Protein AF-A0A348V7N7-F1 (afdb_monomer)

Nearest PDB structures (foldseek):
  6fwv-assembly2_B  TM=4.692E-01  e=1.050E-02  Bacillus anthracis
  6xi2-assembly2_D  TM=3.838E-01  e=1.096E+00  Homo sapiens

Structure (mmCIF, N/CA/C/O backbone):
data_AF-A0A348V7N7-F1
#
_entry.id   AF-A0A348V7N7-F1
#
loop_
_atom_site.group_PDB
_atom_site.id
_atom_site.type_symbol
_atom_site.label_atom_id
_atom_site.label_alt_id
_atom_site.label_comp_id
_atom_site.label_asym_id
_atom_site.label_entity_id
_atom_site.label_seq_id
_atom_site.pdbx_PDB_ins_code
_atom_site.Cartn_x
_atom_site.Cartn_y
_atom_site.Cartn_z
_atom_site.occupancy
_atom_site.B_iso_or_equiv
_atom_site.auth_seq_id
_atom_site.auth_comp_id
_atom_site.auth_asym_id
_atom_site.auth_atom_id
_atom_site.pdbx_PDB_model_num
ATOM 1 N N . ARG A 1 1 ? 5.289 -16.853 -9.381 1.00 53.09 1 ARG A N 1
ATOM 2 C CA . ARG A 1 1 ? 6.054 -15.585 -9.489 1.00 53.09 1 ARG A CA 1
ATOM 3 C C . ARG A 1 1 ? 7.304 -15.870 -10.313 1.00 53.09 1 ARG A C 1
ATOM 5 O O . ARG A 1 1 ? 7.896 -16.917 -10.060 1.00 53.09 1 ARG A O 1
ATOM 12 N N . PRO A 1 2 ? 7.674 -15.020 -11.284 1.00 57.41 2 PRO A N 1
ATOM 13 C CA . PRO A 1 2 ? 8.945 -15.155 -11.994 1.00 57.41 2 PRO A CA 1
ATOM 14 C C . PRO A 1 2 ? 10.099 -15.113 -10.984 1.00 57.41 2 PRO A C 1
ATOM 16 O O . PRO A 1 2 ? 10.063 -14.298 -10.059 1.00 57.41 2 PRO A O 1
ATOM 19 N N . ARG A 1 3 ? 11.071 -16.019 -11.118 1.00 77.38 3 ARG A N 1
ATOM 20 C CA . ARG A 1 3 ? 12.257 -16.073 -10.254 1.00 77.38 3 ARG A CA 1
ATOM 21 C C . ARG A 1 3 ? 13.340 -15.200 -10.880 1.00 77.38 3 ARG A C 1
ATOM 23 O O . ARG A 1 3 ? 14.061 -15.659 -11.756 1.00 77.38 3 ARG A O 1
ATOM 30 N N . TRP A 1 4 ? 13.396 -13.938 -10.475 1.00 84.19 4 TRP A N 1
ATOM 31 C CA . TRP A 1 4 ? 14.517 -13.064 -10.808 1.00 84.19 4 TRP A CA 1
ATOM 32 C C . TRP A 1 4 ? 15.660 -13.320 -9.826 1.00 84.19 4 TRP A C 1
ATOM 34 O O . TRP A 1 4 ? 15.417 -13.467 -8.628 1.00 84.19 4 TRP A O 1
ATOM 44 N N . GLU A 1 5 ? 16.888 -13.368 -10.324 1.00 86.31 5 GLU A N 1
ATOM 45 C CA . GLU A 1 5 ? 18.083 -13.493 -9.498 1.00 86.31 5 GLU A CA 1
ATOM 46 C C . GLU A 1 5 ? 18.440 -12.117 -8.915 1.00 86.31 5 GLU A C 1
ATOM 48 O O . GLU A 1 5 ? 18.548 -11.134 -9.662 1.00 86.31 5 GLU A O 1
ATOM 53 N N . PRO A 1 6 ? 18.609 -12.010 -7.587 1.00 84.56 6 PRO A N 1
ATOM 54 C CA . PRO A 1 6 ? 19.046 -10.773 -6.951 1.00 84.56 6 PRO A CA 1
ATOM 55 C C . PRO A 1 6 ? 20.387 -10.289 -7.517 1.00 84.56 6 PRO A C 1
ATOM 57 O O . PRO A 1 6 ? 21.325 -11.070 -7.647 1.00 84.56 6 PRO A O 1
ATOM 60 N N . GLY A 1 7 ? 20.489 -9.002 -7.859 1.00 85.94 7 GLY A N 1
ATOM 61 C CA . GLY A 1 7 ? 21.682 -8.433 -8.504 1.00 85.94 7 GLY A CA 1
ATOM 62 C C . GLY A 1 7 ? 21.793 -8.715 -10.010 1.00 85.94 7 GLY A C 1
ATOM 63 O O . GLY A 1 7 ? 22.686 -8.176 -10.670 1.00 85.94 7 GLY A O 1
ATOM 64 N N . GLY A 1 8 ? 20.887 -9.521 -10.573 1.00 89.12 8 GLY A N 1
ATOM 65 C CA . GLY A 1 8 ? 20.863 -9.857 -11.990 1.00 89.12 8 GLY A CA 1
ATOM 66 C C . GLY A 1 8 ? 20.543 -8.652 -12.877 1.00 89.12 8 GLY A C 1
ATOM 67 O O . GLY A 1 8 ? 19.729 -7.786 -12.538 1.00 89.12 8 GLY A O 1
ATOM 68 N N . LYS A 1 9 ? 21.180 -8.602 -14.050 1.00 92.88 9 LYS A N 1
ATOM 69 C CA . LYS A 1 9 ? 20.881 -7.627 -15.104 1.00 92.88 9 LYS A CA 1
ATOM 70 C C . LYS A 1 9 ? 19.995 -8.285 -16.144 1.00 92.88 9 LYS A C 1
ATOM 72 O O . LYS A 1 9 ? 20.351 -9.322 -16.698 1.00 92.88 9 LYS A O 1
ATOM 77 N N . TYR A 1 10 ? 18.871 -7.653 -16.434 1.00 92.69 10 TYR A N 1
ATOM 78 C CA . TYR A 1 10 ? 17.876 -8.166 -17.358 1.00 92.69 10 TYR A CA 1
ATOM 79 C C . TYR A 1 10 ? 17.577 -7.139 -18.438 1.00 92.69 10 TYR A C 1
ATOM 81 O O . TYR A 1 10 ? 17.741 -5.931 -18.250 1.00 92.69 10 TYR A O 1
ATOM 89 N N . LYS A 1 11 ? 17.130 -7.633 -19.590 1.00 93.00 11 LYS A N 1
ATOM 90 C CA . LYS A 1 11 ? 16.675 -6.805 -20.699 1.00 93.00 11 LYS A CA 1
ATOM 91 C C . LYS A 1 11 ? 15.268 -7.229 -21.083 1.00 93.00 11 LYS A C 1
ATOM 93 O O . LYS A 1 11 ? 15.046 -8.384 -21.434 1.00 93.00 11 LYS A O 1
ATOM 98 N N . LEU A 1 12 ? 14.333 -6.292 -21.010 1.00 91.25 12 LEU A N 1
ATOM 99 C CA . LEU A 1 12 ? 13.006 -6.435 -21.584 1.00 91.25 12 LEU A CA 1
ATOM 100 C C . LEU A 1 12 ? 13.086 -6.045 -23.059 1.00 91.25 12 LEU A C 1
ATOM 102 O O . LEU A 1 12 ? 13.484 -4.926 -23.377 1.00 91.25 12 LEU A O 1
ATOM 106 N N . THR A 1 13 ? 12.700 -6.957 -23.945 1.00 93.38 13 THR A N 1
ATOM 107 C CA . THR A 1 13 ? 12.609 -6.704 -25.385 1.00 93.38 13 THR A CA 1
ATOM 108 C C . THR A 1 13 ? 11.187 -6.949 -25.858 1.00 93.38 13 THR A C 1
ATOM 110 O O . THR A 1 13 ? 10.646 -8.033 -25.647 1.00 93.38 13 THR A O 1
ATOM 113 N N . VAL A 1 14 ? 10.599 -5.954 -26.512 1.00 93.19 14 VAL A N 1
ATOM 114 C CA . VAL A 1 14 ? 9.297 -6.040 -27.176 1.00 93.19 14 VAL A CA 1
ATOM 115 C C . VAL A 1 14 ? 9.552 -5.852 -28.663 1.00 93.19 14 VAL A C 1
ATOM 117 O O . VAL A 1 14 ? 10.108 -4.830 -29.074 1.00 93.19 14 VAL A O 1
ATOM 120 N N . ASP A 1 15 ? 9.192 -6.854 -29.457 1.00 92.38 15 ASP A N 1
ATOM 121 C CA . ASP A 1 15 ? 9.377 -6.794 -30.903 1.00 92.38 15 ASP A CA 1
ATOM 122 C C . ASP A 1 15 ? 8.421 -5.782 -31.551 1.00 92.38 15 ASP A C 1
ATOM 124 O O . ASP A 1 15 ? 7.389 -5.421 -30.972 1.00 92.38 15 ASP A O 1
ATOM 128 N N . SER A 1 16 ? 8.766 -5.299 -32.744 1.00 90.88 16 SER A N 1
ATOM 129 C CA . SER A 1 16 ? 7.841 -4.501 -33.550 1.00 90.88 16 SER A CA 1
ATOM 130 C C . SER A 1 16 ? 6.620 -5.334 -33.931 1.00 90.88 16 SER A C 1
ATOM 132 O O . SER A 1 16 ? 6.758 -6.509 -34.252 1.00 90.88 16 SER A O 1
ATOM 134 N N . ALA A 1 17 ? 5.438 -4.721 -33.923 1.00 88.75 17 ALA A N 1
ATOM 135 C CA . ALA A 1 17 ? 4.177 -5.390 -34.245 1.00 88.75 17 ALA A CA 1
ATOM 136 C C . ALA A 1 17 ? 3.716 -6.498 -33.283 1.00 88.75 17 ALA A C 1
ATOM 138 O O . ALA A 1 17 ? 2.774 -7.223 -33.596 1.00 88.75 17 ALA A O 1
ATOM 139 N N . LEU A 1 18 ? 4.300 -6.586 -32.084 1.00 90.56 18 LEU A N 1
ATOM 140 C CA . LEU A 1 18 ? 3.865 -7.544 -31.064 1.00 90.56 18 LEU A CA 1
ATOM 141 C C . LEU A 1 18 ? 2.587 -7.103 -30.329 1.00 90.56 18 LEU A C 1
ATOM 143 O O . LEU A 1 18 ? 1.772 -7.934 -29.936 1.00 90.56 18 LEU A O 1
ATOM 147 N N . LEU A 1 19 ? 2.423 -5.800 -30.106 1.00 90.19 19 LEU A N 1
ATOM 148 C CA . LEU A 1 19 ? 1.315 -5.201 -29.367 1.00 90.19 19 LEU A CA 1
ATOM 149 C C . LEU A 1 19 ? 0.435 -4.391 -30.313 1.00 90.19 19 LEU A C 1
ATOM 151 O O . LEU A 1 19 ? 0.942 -3.578 -31.086 1.00 90.19 19 LEU A O 1
ATOM 155 N N . ILE A 1 20 ? -0.880 -4.569 -30.190 1.00 89.06 20 ILE A N 1
ATOM 156 C CA . ILE A 1 20 ? -1.889 -3.847 -30.967 1.00 89.06 20 ILE A CA 1
ATOM 157 C C . ILE A 1 20 ? -2.745 -3.025 -30.005 1.00 89.06 20 ILE A C 1
ATOM 159 O O . ILE A 1 20 ? -3.285 -3.536 -29.024 1.00 89.06 20 ILE A O 1
ATOM 163 N N . SER A 1 21 ? -2.847 -1.729 -30.278 1.00 87.69 21 SER A N 1
ATOM 164 C CA . SER A 1 21 ? -3.741 -0.826 -29.554 1.00 87.69 21 SER A CA 1
ATOM 165 C C . SER A 1 21 ? -5.207 -1.037 -29.966 1.00 87.69 21 SER A C 1
ATOM 167 O O . SER A 1 21 ? -5.466 -1.528 -31.065 1.00 87.69 21 SER A O 1
ATOM 169 N N . PRO A 1 22 ? -6.191 -0.582 -29.165 1.00 90.38 22 PRO A N 1
ATOM 170 C CA . PRO A 1 22 ? -7.605 -0.615 -29.558 1.00 90.38 22 PRO A CA 1
ATOM 171 C C . PRO A 1 22 ? -7.916 0.107 -30.882 1.00 90.38 22 PRO A C 1
ATOM 173 O O . PRO A 1 22 ? -8.941 -0.158 -31.498 1.00 90.38 22 PRO A O 1
ATOM 176 N N . TYR A 1 23 ? -7.027 0.999 -31.331 1.00 92.88 23 TYR A N 1
ATOM 177 C CA . TYR A 1 23 ? -7.137 1.731 -32.595 1.00 92.88 23 TYR A CA 1
ATOM 178 C C . TYR A 1 23 ? -6.451 1.021 -33.777 1.00 92.88 23 TYR A C 1
ATOM 180 O O . TYR A 1 23 ? -6.297 1.613 -34.840 1.00 92.88 23 TYR A O 1
ATOM 188 N N . GLY A 1 24 ? -5.981 -0.218 -33.599 1.00 87.06 24 GLY A N 1
ATOM 189 C CA . GLY A 1 24 ? -5.325 -1.005 -34.649 1.00 87.06 24 GLY A CA 1
ATOM 190 C C . GLY A 1 24 ? -3.870 -0.618 -34.939 1.00 87.06 24 GLY A C 1
ATOM 191 O O . GLY A 1 24 ? -3.242 -1.222 -35.802 1.00 87.06 24 GLY A O 1
ATOM 192 N N . LEU A 1 25 ? -3.306 0.358 -34.220 1.00 90.75 25 LEU A N 1
ATOM 193 C CA . LEU A 1 25 ? -1.890 0.722 -34.338 1.00 90.75 25 LEU A CA 1
ATOM 194 C C . LEU A 1 25 ? -1.009 -0.288 -33.606 1.00 90.75 25 LEU A C 1
ATOM 196 O O . LEU A 1 25 ? -1.352 -0.700 -32.492 1.00 90.75 25 LEU A O 1
ATOM 200 N N . TRP A 1 26 ? 0.139 -0.616 -34.196 1.00 92.75 26 TRP A N 1
ATOM 201 C CA . TRP A 1 26 ? 1.136 -1.490 -33.592 1.00 92.75 26 TRP A CA 1
ATOM 202 C C . TRP A 1 26 ? 2.260 -0.739 -32.871 1.00 92.75 26 TRP A C 1
ATOM 204 O O . TRP A 1 26 ? 2.535 0.429 -33.1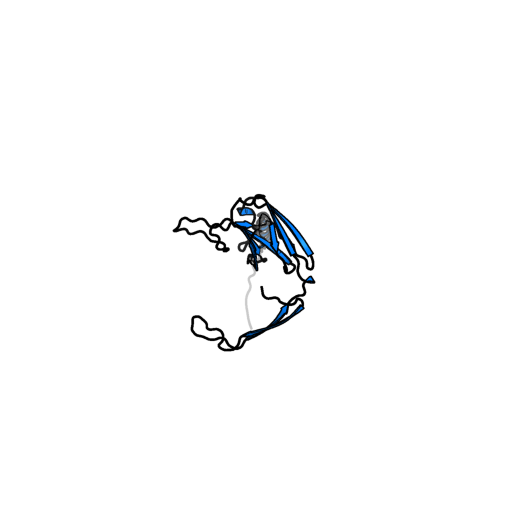50 1.00 92.75 26 TRP A O 1
ATOM 214 N N . ASN A 1 27 ? 2.960 -1.422 -31.962 1.00 92.56 27 ASN A N 1
ATOM 215 C CA . ASN A 1 27 ? 4.157 -0.873 -31.329 1.00 92.56 27 ASN A CA 1
ATOM 216 C C . ASN A 1 27 ? 5.399 -0.959 -32.234 1.00 92.56 27 ASN A C 1
ATOM 218 O O . ASN A 1 27 ? 5.575 -1.899 -33.011 1.00 92.56 27 ASN A O 1
ATOM 222 N N . ASN A 1 28 ? 6.317 -0.009 -32.047 1.00 91.38 28 ASN A N 1
ATOM 223 C CA . ASN A 1 28 ? 7.694 -0.124 -32.526 1.00 91.38 28 ASN A CA 1
ATOM 224 C C . ASN A 1 28 ? 8.515 -1.034 -31.604 1.00 91.38 28 ASN A C 1
ATOM 226 O O . ASN A 1 28 ? 8.140 -1.259 -30.448 1.00 91.38 28 ASN A O 1
ATOM 230 N N . LYS A 1 29 ? 9.666 -1.506 -32.100 1.00 93.38 29 LYS A N 1
ATOM 231 C CA . LYS A 1 29 ? 10.632 -2.253 -31.289 1.00 93.38 29 LYS A CA 1
ATOM 232 C C . LYS A 1 29 ? 11.023 -1.441 -30.049 1.00 93.38 29 LYS A C 1
ATOM 234 O O . LYS A 1 29 ? 11.375 -0.267 -30.158 1.00 93.38 29 LYS A O 1
ATOM 239 N N . TYR A 1 30 ? 10.985 -2.079 -28.884 1.00 93.69 30 TYR A N 1
ATOM 240 C CA . TYR A 1 30 ? 11.321 -1.469 -27.602 1.00 93.69 30 TYR A CA 1
ATOM 241 C C . TYR A 1 30 ? 12.300 -2.354 -26.834 1.00 93.69 30 TYR A C 1
ATOM 243 O O . TYR A 1 30 ? 12.076 -3.553 -26.678 1.00 93.69 30 TYR A O 1
ATOM 251 N N . GLU A 1 31 ? 13.385 -1.761 -26.339 1.00 94.81 31 GLU A N 1
ATOM 252 C CA . GLU A 1 31 ? 14.343 -2.441 -25.471 1.00 94.81 31 GLU A CA 1
ATOM 253 C C . GLU A 1 31 ? 14.581 -1.602 -24.212 1.00 94.81 31 GLU A C 1
ATOM 255 O O . GLU A 1 31 ? 14.928 -0.425 -24.302 1.00 94.81 31 GLU A O 1
ATOM 260 N N . GLN A 1 32 ? 14.425 -2.211 -23.036 1.00 93.56 32 GLN A N 1
ATOM 261 C CA . GLN A 1 32 ? 14.747 -1.588 -21.755 1.00 93.56 32 GLN A CA 1
ATOM 262 C C . GLN A 1 32 ? 15.580 -2.542 -20.902 1.00 93.56 32 GLN A C 1
ATOM 264 O O . GLN A 1 32 ? 15.136 -3.628 -20.528 1.00 93.56 32 GLN A O 1
ATOM 269 N N . SER A 1 33 ? 16.785 -2.105 -20.552 1.00 93.69 33 SER A N 1
ATOM 270 C CA . SER A 1 33 ? 17.638 -2.804 -19.593 1.00 93.69 33 SER A CA 1
ATOM 271 C C . SER A 1 33 ? 17.310 -2.353 -18.170 1.00 93.69 33 SER A C 1
ATOM 273 O O . SER A 1 33 ? 17.160 -1.158 -17.913 1.00 93.69 33 SER A O 1
ATOM 275 N N . PHE A 1 34 ? 17.222 -3.296 -17.235 1.00 91.62 34 PHE A N 1
ATOM 276 C CA . PHE A 1 34 ? 17.034 -3.018 -15.814 1.00 91.62 34 PHE A CA 1
ATOM 277 C C . PHE A 1 34 ? 17.843 -3.990 -14.952 1.00 91.62 34 PHE A C 1
ATOM 279 O O . PHE A 1 34 ? 18.101 -5.131 -15.332 1.00 91.62 34 PHE A O 1
ATOM 286 N N . THR A 1 35 ? 18.243 -3.526 -13.773 1.00 90.62 35 THR A N 1
ATOM 287 C CA . THR A 1 35 ? 18.991 -4.3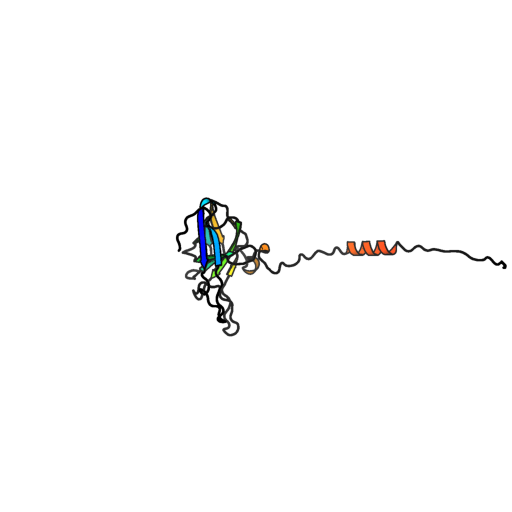29 -12.802 1.00 90.62 35 THR A CA 1
ATOM 288 C C . THR A 1 35 ? 18.091 -4.619 -11.615 1.00 90.62 35 THR A C 1
ATOM 290 O O . THR A 1 35 ? 17.503 -3.701 -11.039 1.00 90.62 35 THR A O 1
ATOM 293 N N . VAL A 1 36 ? 17.985 -5.890 -11.242 1.00 88.31 36 VAL A N 1
ATOM 294 C CA . VAL A 1 36 ? 17.290 -6.308 -10.025 1.00 88.31 36 VAL A CA 1
ATOM 295 C C . VAL A 1 36 ? 18.203 -6.004 -8.850 1.00 88.31 36 VAL A C 1
ATOM 297 O O . VAL A 1 36 ? 19.379 -6.367 -8.862 1.00 88.31 36 VAL A O 1
ATOM 300 N N . LYS A 1 37 ? 17.685 -5.304 -7.840 1.00 86.44 37 LYS A N 1
ATOM 301 C CA . LYS A 1 37 ? 18.493 -4.980 -6.665 1.00 86.44 37 LYS A CA 1
ATOM 302 C C . LYS A 1 37 ? 18.833 -6.265 -5.895 1.00 86.44 37 LYS A C 1
ATOM 304 O O . LYS A 1 37 ? 18.050 -7.218 -5.923 1.00 86.44 37 LYS A O 1
ATOM 309 N N . PRO A 1 38 ? 19.997 -6.327 -5.240 1.00 86.88 38 PRO A N 1
ATOM 310 C CA . PRO A 1 38 ? 20.323 -7.437 -4.356 1.00 86.88 38 PRO A CA 1
ATOM 311 C C . PRO A 1 38 ? 19.386 -7.463 -3.132 1.00 86.88 38 PRO A C 1
ATOM 313 O O . PRO A 1 38 ? 18.749 -6.462 -2.801 1.00 86.88 38 PRO A O 1
ATOM 316 N N . LEU A 1 39 ? 19.242 -8.634 -2.498 1.00 84.31 39 LEU A N 1
ATOM 317 C CA . LEU A 1 39 ? 18.272 -8.846 -1.407 1.00 84.31 39 LEU A CA 1
ATOM 318 C C . LEU A 1 39 ? 18.548 -7.964 -0.184 1.00 84.31 39 LEU A C 1
ATOM 320 O O . LEU A 1 39 ? 17.621 -7.537 0.496 1.00 84.31 39 LEU A O 1
ATOM 324 N N . ASP A 1 40 ? 19.817 -7.653 0.055 1.00 86.06 40 ASP A N 1
ATOM 325 C CA . ASP A 1 40 ? 20.279 -6.749 1.108 1.00 86.06 40 ASP A CA 1
ATOM 326 C C . ASP A 1 40 ? 19.796 -5.302 0.928 1.00 86.06 40 ASP A C 1
ATOM 328 O O . ASP A 1 40 ? 19.787 -4.532 1.882 1.00 86.06 40 ASP A O 1
ATOM 332 N N . GLN A 1 41 ? 19.328 -4.924 -0.263 1.00 88.06 41 GLN A N 1
ATOM 333 C CA . GLN A 1 41 ? 18.738 -3.612 -0.522 1.00 88.06 41 GLN A CA 1
ATOM 334 C C . GLN A 1 41 ? 17.236 -3.543 -0.249 1.00 88.06 41 GLN A C 1
ATOM 336 O O . GLN A 1 41 ? 16.635 -2.498 -0.501 1.00 88.06 41 GLN A O 1
ATOM 341 N N . TYR A 1 42 ? 16.625 -4.611 0.260 1.00 90.75 42 TYR A N 1
ATOM 342 C CA . TYR A 1 42 ? 15.210 -4.645 0.609 1.00 90.75 42 TYR A CA 1
ATOM 343 C C . TYR A 1 42 ? 14.996 -4.862 2.107 1.00 90.75 42 TYR A C 1
ATOM 345 O O . TYR A 1 42 ? 15.857 -5.394 2.801 1.00 90.75 42 TYR A O 1
ATOM 353 N N . GLY A 1 43 ? 13.837 -4.436 2.603 1.00 92.38 43 GLY A N 1
ATOM 354 C CA . GLY A 1 43 ? 13.353 -4.759 3.943 1.00 92.38 43 GLY A CA 1
ATOM 355 C C . GLY A 1 43 ? 12.090 -5.612 3.895 1.00 92.38 43 GLY A C 1
ATOM 356 O O . GLY A 1 43 ? 11.408 -5.685 2.869 1.00 92.38 43 GLY A O 1
ATOM 357 N N . ASN A 1 44 ? 11.751 -6.228 5.019 1.00 94.00 44 ASN A N 1
ATOM 358 C CA . ASN A 1 44 ? 10.499 -6.946 5.208 1.00 94.00 44 ASN A CA 1
ATOM 359 C C . ASN A 1 44 ? 9.660 -6.244 6.273 1.00 94.00 44 ASN A C 1
ATOM 361 O O . ASN A 1 44 ? 10.184 -5.625 7.196 1.00 94.00 44 ASN A O 1
ATOM 365 N N . LEU A 1 45 ? 8.345 -6.351 6.136 1.00 95.12 45 LEU A N 1
ATOM 366 C CA . LEU A 1 45 ? 7.385 -5.805 7.078 1.00 95.12 45 LEU A CA 1
ATOM 367 C C . LEU A 1 45 ? 6.330 -6.861 7.387 1.00 95.12 45 LEU A C 1
ATOM 369 O O . LEU A 1 45 ? 5.658 -7.375 6.489 1.00 95.12 45 LEU A O 1
ATOM 373 N N . GLU A 1 46 ? 6.157 -7.142 8.666 1.00 95.88 46 GLU A N 1
ATOM 374 C CA . GLU A 1 46 ? 5.054 -7.912 9.207 1.00 95.88 46 GLU A CA 1
ATOM 375 C C . GLU A 1 46 ? 4.191 -7.001 10.075 1.00 95.88 46 GLU A C 1
ATOM 377 O O . GLU A 1 46 ? 4.691 -6.309 10.956 1.00 95.88 46 GLU A O 1
ATOM 382 N N . VAL A 1 47 ? 2.888 -6.981 9.808 1.00 95.06 47 VAL A N 1
ATOM 383 C CA . VAL A 1 47 ? 1.940 -6.157 10.557 1.00 95.06 47 VAL A CA 1
ATOM 384 C C . VAL A 1 47 ? 0.909 -7.062 11.205 1.00 95.06 47 VAL A C 1
ATOM 386 O O . VAL A 1 47 ? 0.213 -7.811 10.515 1.00 95.06 47 VAL A O 1
ATOM 389 N N . ASN A 1 48 ? 0.803 -6.971 12.527 1.00 94.69 48 ASN A N 1
ATOM 390 C CA . ASN A 1 48 ? -0.259 -7.584 13.307 1.00 94.69 48 ASN A CA 1
ATOM 391 C C . ASN A 1 48 ? -1.417 -6.595 13.460 1.00 94.69 48 ASN A C 1
ATOM 393 O O . ASN A 1 48 ? -1.243 -5.490 13.969 1.00 94.69 48 ASN A O 1
ATOM 397 N N . ILE A 1 49 ? -2.601 -6.983 13.009 1.00 93.44 49 ILE A N 1
ATOM 398 C CA . ILE A 1 49 ? -3.770 -6.120 12.916 1.00 93.44 49 ILE A CA 1
ATOM 399 C C . ILE A 1 49 ? -4.740 -6.495 14.030 1.00 93.44 49 ILE A C 1
ATOM 401 O O . ILE A 1 49 ? -5.220 -7.624 14.126 1.00 93.44 49 ILE A O 1
ATOM 405 N N . VAL A 1 50 ? -5.058 -5.516 14.867 1.00 92.12 50 VAL A N 1
ATOM 406 C CA . VAL A 1 50 ? -5.901 -5.687 16.047 1.00 92.12 50 VAL A CA 1
ATOM 407 C C . VAL A 1 50 ? -7.233 -4.977 15.832 1.00 92.12 50 VAL A C 1
ATOM 409 O O . VAL A 1 50 ? -7.272 -3.801 15.459 1.00 92.12 50 VAL A O 1
ATOM 412 N N . GLY A 1 51 ? -8.326 -5.685 16.123 1.00 87.62 51 GLY A N 1
ATOM 413 C CA . GLY A 1 51 ? -9.695 -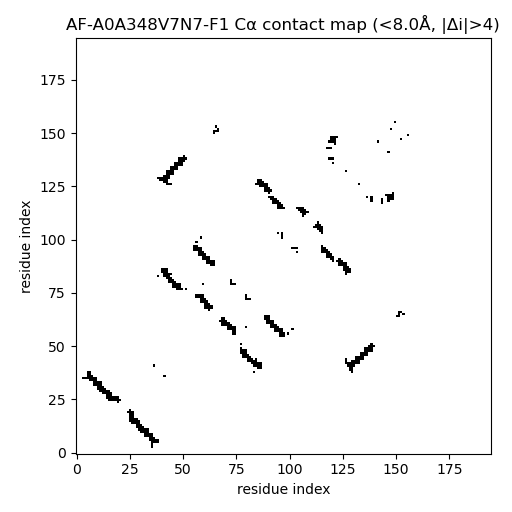5.176 15.991 1.00 87.62 51 GLY A CA 1
ATOM 414 C C . GLY A 1 51 ? -10.373 -5.511 14.663 1.00 87.62 51 GLY A C 1
ATOM 415 O O . GLY A 1 51 ? -11.363 -4.864 14.331 1.00 87.62 51 GLY A O 1
ATOM 416 N N . LEU A 1 52 ? -9.852 -6.488 13.914 1.00 87.31 52 LEU A N 1
ATOM 417 C CA . LEU A 1 52 ? -10.472 -6.965 12.679 1.00 87.31 52 LEU A CA 1
ATOM 418 C C . LEU A 1 52 ? -11.843 -7.607 12.941 1.00 87.31 52 LEU A C 1
ATOM 420 O O . LEU A 1 52 ? -11.976 -8.376 13.894 1.00 87.31 52 LEU A O 1
ATOM 424 N N . PRO A 1 53 ? -12.846 -7.342 12.088 1.00 83.69 53 PRO A N 1
ATOM 425 C CA . PRO A 1 53 ? -14.117 -8.045 12.156 1.00 83.69 53 PRO A CA 1
ATOM 426 C C . PRO A 1 53 ? -13.943 -9.514 11.754 1.00 83.69 53 PRO A C 1
ATOM 428 O O . PRO A 1 53 ? -13.316 -9.829 10.740 1.00 83.69 53 PRO A O 1
ATOM 431 N N . GLU A 1 54 ? -14.524 -10.416 12.542 1.00 82.00 54 GLU A N 1
ATOM 432 C CA . GLU A 1 54 ? -14.438 -11.856 12.301 1.00 82.00 54 GLU A CA 1
ATOM 433 C C . GLU A 1 54 ? -15.108 -12.257 10.975 1.00 82.00 54 GLU A C 1
ATOM 435 O O . GLU A 1 54 ? -16.158 -11.739 10.593 1.00 82.00 54 GLU A O 1
ATOM 440 N N . GLY A 1 55 ? -14.489 -13.194 10.250 1.00 81.75 55 GLY A N 1
ATOM 441 C CA . GLY A 1 55 ? -15.055 -13.789 9.032 1.00 81.75 55 GLY A CA 1
ATOM 442 C C . GLY A 1 55 ? -15.080 -12.890 7.787 1.00 81.75 55 GLY A C 1
ATOM 443 O O . GLY A 1 55 ? -15.572 -13.320 6.740 1.00 81.75 55 GLY A O 1
ATOM 444 N N . LYS A 1 56 ? -14.549 -11.665 7.860 1.00 86.50 56 LYS A N 1
ATOM 445 C CA . LYS A 1 56 ? -14.444 -10.752 6.714 1.00 86.50 56 LYS A CA 1
ATOM 446 C C . LYS A 1 56 ? -13.133 -10.962 5.950 1.00 86.50 56 LYS A C 1
ATOM 448 O O . LYS A 1 56 ? -12.096 -11.257 6.542 1.00 86.50 56 LYS A O 1
ATOM 453 N N . VAL A 1 57 ? -13.180 -10.800 4.625 1.00 90.50 57 VAL A N 1
ATOM 454 C CA . VAL A 1 57 ? -11.970 -10.768 3.793 1.00 90.50 57 VAL A CA 1
ATOM 455 C C . VAL A 1 57 ? -11.394 -9.365 3.878 1.00 90.50 57 VAL A C 1
ATOM 457 O O . VAL A 1 57 ? -12.115 -8.377 3.784 1.00 90.50 57 VAL A O 1
ATOM 460 N N . VAL A 1 58 ? -10.093 -9.277 4.124 1.00 92.69 58 VAL A N 1
ATOM 461 C CA . VAL A 1 58 ? -9.418 -8.002 4.342 1.00 92.69 58 VAL A CA 1
ATOM 462 C C . VAL A 1 58 ? -8.099 -8.019 3.597 1.00 92.69 58 VAL A C 1
ATOM 464 O O . VAL A 1 58 ? -7.360 -9.010 3.625 1.00 92.69 58 VAL A O 1
ATOM 467 N N . PHE A 1 59 ? -7.783 -6.908 2.946 1.00 93.88 59 PHE A N 1
ATOM 468 C CA . PHE A 1 59 ? -6.475 -6.698 2.349 1.00 93.88 59 PHE A CA 1
ATOM 469 C C . PHE A 1 59 ? -5.878 -5.369 2.795 1.00 93.88 59 PHE A C 1
ATOM 471 O O . PHE A 1 59 ? -6.576 -4.405 3.108 1.00 93.88 59 PHE A O 1
ATOM 478 N N . VAL A 1 60 ? -4.551 -5.341 2.831 1.00 94.12 60 VAL A N 1
ATOM 479 C CA . VAL A 1 60 ? -3.765 -4.152 3.140 1.00 94.12 60 VAL A CA 1
ATOM 480 C C . VAL A 1 60 ? -3.019 -3.727 1.891 1.00 94.12 60 VAL A C 1
ATOM 482 O O . VAL A 1 60 ? -2.400 -4.544 1.199 1.00 94.12 60 VAL A O 1
ATOM 485 N N . GLU A 1 61 ? -3.065 -2.431 1.624 1.00 94.50 61 GLU A N 1
ATOM 486 C CA . GLU A 1 61 ? -2.304 -1.784 0.571 1.00 94.50 61 GLU A CA 1
ATOM 487 C C . GLU A 1 61 ? -1.262 -0.851 1.172 1.00 94.50 61 GLU A C 1
ATOM 489 O O . GLU A 1 61 ? -1.565 -0.023 2.032 1.00 94.50 61 GLU A O 1
ATOM 494 N N . LEU A 1 62 ? -0.032 -0.981 0.683 1.00 94.75 62 LEU A N 1
ATOM 495 C CA . LEU A 1 62 ? 1.040 -0.039 0.954 1.00 94.75 62 LEU A CA 1
ATOM 496 C C . LEU A 1 62 ? 0.986 1.078 -0.082 1.00 94.75 62 LEU A C 1
ATOM 498 O O . LEU A 1 62 ? 0.916 0.826 -1.292 1.00 94.75 62 LEU A O 1
ATOM 502 N N . LEU A 1 63 ? 1.023 2.304 0.417 1.00 93.12 63 LEU A N 1
ATOM 503 C CA . LEU A 1 63 ? 0.863 3.535 -0.334 1.00 93.12 63 LEU A CA 1
ATOM 504 C C . LEU A 1 63 ? 2.169 4.327 -0.339 1.00 93.12 63 LEU A C 1
ATOM 506 O O . LEU A 1 63 ? 2.926 4.329 0.637 1.00 93.12 63 LEU A O 1
ATOM 510 N N . ASP A 1 64 ? 2.403 5.030 -1.440 1.00 91.12 64 ASP A N 1
ATOM 511 C CA . ASP A 1 64 ? 3.457 6.031 -1.535 1.00 91.12 64 ASP A CA 1
ATOM 512 C C . ASP A 1 64 ? 3.016 7.395 -0.960 1.00 91.12 64 ASP A C 1
ATOM 514 O O . ASP A 1 64 ? 1.885 7.584 -0.505 1.00 91.12 64 ASP A O 1
ATOM 518 N N . LYS A 1 65 ? 3.916 8.386 -1.013 1.00 87.56 65 LYS A N 1
ATOM 519 C CA . LYS A 1 65 ? 3.647 9.774 -0.586 1.00 87.56 65 LYS A CA 1
ATOM 520 C C . LYS A 1 65 ? 2.533 10.471 -1.379 1.00 87.56 65 LYS A C 1
ATOM 522 O O . LYS A 1 65 ? 2.050 11.514 -0.954 1.00 87.56 65 LYS A O 1
ATOM 527 N N . SER A 1 66 ? 2.148 9.925 -2.529 1.00 86.00 66 SER A N 1
ATOM 528 C CA . SER A 1 66 ? 1.109 10.462 -3.410 1.00 86.00 66 SER A CA 1
ATOM 529 C C . SER A 1 66 ? -0.239 9.748 -3.237 1.00 86.00 66 SER A C 1
ATOM 531 O O . SER A 1 66 ? -1.125 9.941 -4.073 1.00 86.00 66 SER A O 1
ATOM 533 N N . ASP A 1 67 ? -0.408 8.944 -2.173 1.00 84.12 67 ASP A N 1
ATOM 534 C CA . ASP A 1 67 ? -1.611 8.134 -1.898 1.00 84.12 67 ASP A CA 1
ATOM 535 C C . ASP A 1 67 ? -1.861 7.051 -2.966 1.00 84.12 67 ASP A C 1
ATOM 537 O O . ASP A 1 67 ? -2.990 6.594 -3.158 1.00 84.12 67 ASP A O 1
ATOM 541 N N . LYS A 1 68 ? -0.820 6.641 -3.707 1.00 88.94 68 LYS A N 1
ATOM 542 C CA . LYS A 1 68 ? -0.931 5.611 -4.742 1.00 88.94 68 LYS A CA 1
ATOM 543 C C . LYS A 1 68 ? -0.534 4.245 -4.174 1.00 88.94 68 LYS A C 1
ATOM 545 O O . LYS A 1 68 ? 0.581 4.104 -3.664 1.00 88.94 68 LYS A O 1
ATOM 550 N N . PRO A 1 69 ? -1.393 3.215 -4.294 1.00 92.38 69 PRO A N 1
ATOM 551 C CA . PRO A 1 69 ? -1.037 1.867 -3.883 1.00 92.38 69 PRO A CA 1
ATOM 552 C C . PRO A 1 69 ? 0.035 1.298 -4.812 1.00 92.38 69 PRO A C 1
ATOM 554 O O . PRO A 1 69 ? -0.128 1.275 -6.033 1.00 92.38 69 PRO A O 1
ATOM 557 N N . PHE A 1 70 ? 1.136 0.827 -4.228 1.00 91.62 70 PHE A N 1
ATOM 558 C CA . PHE A 1 70 ? 2.214 0.155 -4.962 1.00 91.62 70 PHE A CA 1
ATOM 559 C C . PHE A 1 70 ? 2.340 -1.325 -4.593 1.00 91.62 70 PHE A C 1
ATOM 561 O O . PHE A 1 70 ? 2.951 -2.096 -5.335 1.00 91.62 70 PHE A O 1
ATOM 568 N N . ARG A 1 71 ? 1.764 -1.751 -3.460 1.00 92.75 71 ARG A N 1
ATOM 569 C CA . ARG A 1 71 ? 1.758 -3.157 -3.049 1.00 92.75 71 ARG A CA 1
ATOM 570 C C . ARG A 1 71 ? 0.484 -3.515 -2.306 1.00 92.75 71 ARG A C 1
ATOM 572 O O . ARG A 1 71 ? -0.021 -2.708 -1.541 1.00 92.75 71 ARG A O 1
ATOM 579 N N . LYS A 1 72 ? 0.003 -4.740 -2.509 1.00 94.00 72 LYS A N 1
ATOM 580 C CA . LYS A 1 72 ? -1.212 -5.279 -1.890 1.00 94.00 72 LYS A CA 1
ATOM 581 C C . LYS A 1 72 ? -0.956 -6.682 -1.355 1.00 94.00 72 LYS A C 1
ATOM 583 O O . LYS A 1 72 ? -0.241 -7.457 -1.995 1.00 94.00 72 LYS A O 1
ATOM 588 N N . SER A 1 73 ? -1.536 -7.006 -0.206 1.00 94.25 73 SER A N 1
ATOM 589 C CA . SER A 1 73 ? -1.510 -8.350 0.369 1.00 94.25 73 SER A CA 1
ATOM 590 C C . SER A 1 73 ? -2.772 -8.610 1.192 1.00 94.25 73 SER A C 1
ATOM 592 O O . SER A 1 73 ? -3.268 -7.710 1.866 1.00 94.25 73 SER A O 1
ATOM 594 N N . PHE A 1 74 ? -3.291 -9.835 1.129 1.00 93.25 74 PHE A N 1
ATOM 595 C CA . PHE A 1 74 ? -4.436 -10.255 1.938 1.00 93.25 74 PHE A CA 1
ATOM 596 C C . PHE A 1 74 ? -3.993 -10.600 3.359 1.00 93.25 74 PHE A C 1
ATOM 598 O O . PHE A 1 74 ? -2.925 -11.188 3.561 1.00 93.25 74 PHE A O 1
ATOM 605 N N . VAL A 1 75 ? -4.832 -10.259 4.333 1.00 92.94 75 VAL A N 1
ATOM 606 C CA . VAL A 1 75 ? -4.619 -10.605 5.738 1.00 92.94 75 VAL A CA 1
ATOM 607 C C . VAL A 1 75 ? -4.918 -12.091 5.937 1.00 92.94 75 VAL A C 1
ATOM 609 O O . VAL A 1 75 ? -5.912 -12.608 5.427 1.00 92.94 75 VAL A O 1
ATOM 612 N N . LYS A 1 76 ? -4.051 -12.794 6.669 1.00 90.62 76 LYS A N 1
ATOM 613 C CA . LYS A 1 76 ? -4.257 -14.196 7.054 1.00 90.62 76 LYS A CA 1
ATOM 614 C C . LYS A 1 76 ? -4.294 -14.294 8.573 1.00 90.62 76 LYS A C 1
ATOM 616 O O . LYS A 1 76 ? -3.308 -13.977 9.235 1.00 90.62 76 LYS A O 1
ATOM 621 N N . GLY A 1 77 ? -5.432 -14.723 9.120 1.00 88.88 77 GLY A N 1
ATOM 622 C CA . GLY A 1 77 ?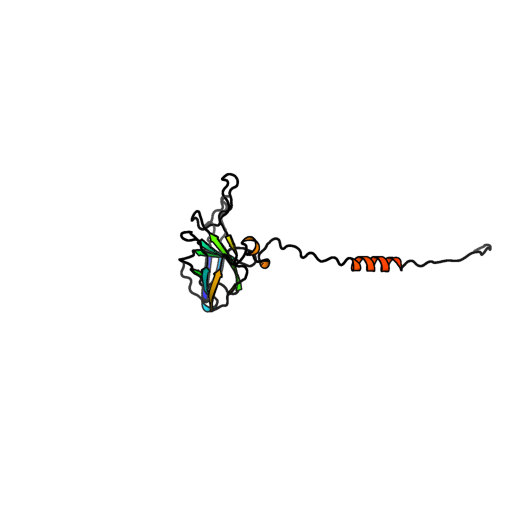 -5.696 -14.574 10.552 1.00 88.88 77 GLY A CA 1
ATOM 623 C C . GLY A 1 77 ? -5.726 -13.087 10.895 1.00 88.88 77 GLY A C 1
ATOM 624 O O . GLY A 1 77 ? -6.556 -12.364 10.354 1.00 88.88 77 GLY A O 1
ATOM 625 N N . ASN A 1 78 ? -4.757 -12.632 11.689 1.00 91.25 78 ASN A N 1
ATOM 626 C CA . ASN A 1 78 ? -4.607 -11.221 12.058 1.00 91.25 78 ASN A CA 1
ATOM 627 C C . ASN A 1 78 ? -3.322 -10.591 11.512 1.00 91.25 78 ASN A C 1
ATOM 629 O O . ASN A 1 78 ? -3.011 -9.450 11.834 1.00 91.25 78 ASN A O 1
ATOM 633 N N . THR A 1 79 ? -2.562 -11.304 10.681 1.00 92.62 79 THR A N 1
ATOM 634 C CA . THR A 1 79 ? -1.237 -10.852 10.253 1.00 92.62 79 THR A CA 1
ATOM 635 C C . THR A 1 79 ? -1.186 -10.666 8.744 1.00 92.62 79 THR A C 1
ATOM 637 O O . THR A 1 79 ? -1.726 -11.461 7.968 1.00 92.62 79 THR A O 1
ATOM 640 N N . VAL A 1 80 ? -0.495 -9.616 8.309 1.00 94.50 80 VAL A N 1
ATOM 641 C CA . VAL A 1 80 ? -0.134 -9.399 6.909 1.00 94.50 80 VAL A CA 1
ATOM 642 C C . VAL A 1 80 ? 1.377 -9.255 6.787 1.00 94.50 80 VAL A C 1
ATOM 644 O O . VAL A 1 80 ? 2.018 -8.574 7.583 1.00 94.50 80 VAL A O 1
ATOM 647 N N . ARG A 1 81 ? 1.955 -9.910 5.777 1.00 94.44 81 ARG A N 1
ATOM 648 C CA . ARG A 1 81 ? 3.396 -9.886 5.518 1.00 94.44 81 ARG A CA 1
ATOM 649 C C . ARG A 1 81 ? 3.691 -9.308 4.141 1.00 94.44 81 ARG A C 1
ATOM 651 O O . ARG A 1 81 ? 3.079 -9.696 3.141 1.00 94.44 81 ARG A O 1
ATOM 658 N N . PHE A 1 82 ? 4.682 -8.432 4.101 1.00 94.38 82 PHE A N 1
ATOM 659 C CA . PHE A 1 82 ? 5.255 -7.838 2.908 1.00 94.38 82 PHE A CA 1
ATOM 660 C C . PHE A 1 82 ? 6.757 -8.114 2.892 1.00 94.38 82 PHE A C 1
ATOM 662 O O . PHE A 1 82 ? 7.475 -7.756 3.817 1.00 94.38 82 PHE A O 1
ATOM 669 N N . GLN A 1 83 ? 7.223 -8.763 1.831 1.00 91.56 83 GLN A N 1
ATOM 670 C CA . GLN A 1 83 ? 8.636 -9.092 1.638 1.00 91.56 83 GLN A CA 1
ATOM 671 C C . GLN A 1 83 ? 9.219 -8.248 0.513 1.00 91.56 83 GLN A C 1
ATOM 673 O O . GLN A 1 83 ? 8.467 -7.790 -0.348 1.00 91.56 83 GLN A O 1
ATOM 678 N N . ASP A 1 84 ? 10.534 -8.080 0.473 1.00 90.31 84 ASP A N 1
ATOM 679 C CA . ASP A 1 84 ? 11.232 -7.399 -0.623 1.00 90.31 84 ASP A CA 1
ATOM 680 C C . ASP A 1 84 ? 10.719 -5.960 -0.843 1.00 90.31 84 ASP A C 1
ATOM 682 O O . ASP A 1 84 ? 10.395 -5.548 -1.965 1.00 90.31 84 ASP A O 1
ATOM 686 N N . LEU A 1 85 ? 10.516 -5.207 0.242 1.00 91.31 85 LEU A N 1
ATOM 687 C CA . LEU A 1 85 ? 10.081 -3.814 0.183 1.00 91.31 85 LEU A CA 1
ATOM 688 C C . LEU A 1 85 ? 11.271 -2.891 -0.078 1.00 91.31 85 LEU A C 1
ATOM 690 O O . LEU A 1 85 ? 12.309 -3.033 0.572 1.00 91.31 85 LEU A O 1
ATOM 694 N N . PRO A 1 86 ? 11.148 -1.928 -1.010 1.00 91.06 86 PRO A N 1
ATOM 695 C CA . PRO A 1 86 ? 12.175 -0.916 -1.172 1.00 91.06 86 PRO A CA 1
ATOM 696 C C . PRO A 1 86 ? 12.266 -0.064 0.108 1.00 91.06 86 PRO A C 1
ATOM 698 O O . PRO A 1 86 ? 11.229 0.258 0.694 1.00 91.06 86 PRO A O 1
ATOM 701 N N . PRO A 1 87 ? 13.477 0.324 0.538 1.00 92.50 87 PRO A N 1
ATOM 702 C CA . PRO A 1 87 ? 13.656 1.170 1.705 1.00 92.50 87 PRO A CA 1
ATOM 703 C C . PRO A 1 87 ? 13.057 2.552 1.454 1.00 92.50 87 PRO A C 1
ATOM 705 O O . PRO A 1 87 ? 13.176 3.109 0.358 1.00 92.50 87 PRO A O 1
ATOM 708 N N . GLY A 1 88 ? 12.427 3.111 2.480 1.00 92.25 88 GLY A N 1
ATOM 709 C CA . GLY A 1 88 ? 11.748 4.394 2.397 1.00 92.25 88 GLY A CA 1
ATOM 710 C C . GLY A 1 88 ? 10.593 4.528 3.379 1.00 92.25 88 GLY A C 1
ATOM 711 O O . GLY A 1 88 ? 10.299 3.634 4.171 1.00 92.25 88 GLY A O 1
ATOM 712 N N . GLU A 1 89 ? 9.945 5.685 3.311 1.00 93.50 89 GLU A N 1
ATOM 713 C CA . GLU A 1 89 ? 8.719 5.963 4.051 1.00 93.50 89 GLU A CA 1
ATOM 714 C C . GLU A 1 89 ? 7.525 5.396 3.286 1.00 93.50 89 GLU A C 1
ATOM 716 O O . GLU A 1 89 ? 7.348 5.689 2.099 1.00 93.50 89 GLU A O 1
ATOM 721 N N . ILE A 1 90 ? 6.705 4.611 3.975 1.00 93.75 90 ILE A N 1
ATOM 722 C CA . ILE A 1 90 ? 5.495 4.009 3.424 1.00 93.75 90 ILE A CA 1
ATOM 723 C C . ILE A 1 90 ? 4.301 4.324 4.320 1.00 93.75 90 ILE A C 1
ATOM 725 O O . ILE A 1 90 ? 4.422 4.431 5.544 1.00 93.75 90 ILE A O 1
ATOM 729 N N . TYR A 1 91 ? 3.138 4.436 3.694 1.00 93.44 91 TYR A N 1
ATOM 730 C CA . TYR A 1 91 ? 1.856 4.524 4.383 1.00 93.44 91 TYR A CA 1
ATOM 731 C C . TYR A 1 91 ? 1.065 3.253 4.106 1.00 93.44 91 TYR A C 1
ATOM 733 O O . TYR A 1 91 ? 1.380 2.504 3.179 1.00 93.44 91 TYR A O 1
ATOM 741 N N . ALA A 1 92 ? 0.030 3.004 4.896 1.00 93.44 92 ALA A N 1
ATOM 742 C CA . ALA A 1 92 ? -0.816 1.841 4.708 1.00 93.44 92 ALA A CA 1
ATOM 743 C C . ALA A 1 92 ? -2.288 2.205 4.830 1.00 93.44 92 ALA A C 1
ATOM 745 O O . ALA A 1 92 ? -2.681 3.038 5.653 1.00 93.44 92 ALA A O 1
ATOM 746 N N . ARG A 1 93 ? -3.095 1.534 4.014 1.00 93.31 93 ARG A N 1
ATOM 747 C CA . ARG A 1 93 ? -4.542 1.478 4.177 1.00 93.31 93 ARG A CA 1
ATOM 748 C C . ARG A 1 93 ? -5.009 0.034 4.184 1.00 93.31 93 ARG A C 1
ATOM 750 O O . ARG A 1 93 ? -4.421 -0.827 3.532 1.00 93.31 93 ARG A O 1
ATOM 757 N N . LEU A 1 94 ? -6.074 -0.209 4.919 1.00 93.06 94 LEU A N 1
ATOM 758 C CA . LEU A 1 94 ? -6.712 -1.497 5.082 1.00 93.06 94 LEU A CA 1
ATOM 759 C C . LEU A 1 94 ? -8.128 -1.378 4.565 1.00 93.06 94 LEU A C 1
ATOM 761 O O . LEU A 1 94 ? -8.824 -0.423 4.901 1.00 93.06 94 LEU A O 1
ATOM 765 N N . VAL A 1 95 ? -8.537 -2.346 3.759 1.00 92.62 95 VAL A N 1
ATOM 766 C CA . VAL A 1 95 ? -9.859 -2.388 3.145 1.00 92.62 95 VAL A CA 1
ATOM 767 C C . VAL A 1 95 ? -10.551 -3.669 3.575 1.00 92.62 95 VAL A C 1
ATOM 769 O O . VAL A 1 95 ? -9.973 -4.755 3.467 1.00 92.62 95 VAL A O 1
ATOM 772 N N . ILE A 1 96 ? -11.778 -3.530 4.074 1.00 91.88 96 ILE A N 1
ATOM 773 C CA . ILE A 1 96 ? -12.675 -4.664 4.284 1.00 91.88 96 ILE A CA 1
ATOM 774 C C . ILE A 1 96 ? -13.356 -4.947 2.951 1.00 91.88 96 ILE A C 1
ATOM 776 O O . ILE A 1 96 ? -14.190 -4.166 2.503 1.00 91.88 96 ILE A O 1
ATOM 780 N N . ASP A 1 97 ? -12.968 -6.061 2.348 1.00 91.06 97 ASP A N 1
ATOM 781 C CA . ASP A 1 97 ? -13.442 -6.528 1.055 1.00 91.06 97 ASP A CA 1
ATOM 782 C C . ASP A 1 97 ? -14.723 -7.344 1.262 1.00 91.06 97 ASP A C 1
ATOM 784 O O . ASP A 1 97 ? -14.701 -8.493 1.730 1.00 91.06 97 ASP A O 1
ATOM 788 N N . GLU A 1 98 ? -15.867 -6.713 1.003 1.00 87.50 98 GLU A N 1
ATOM 789 C CA . GLU A 1 98 ? -17.168 -7.332 1.246 1.00 87.50 98 GLU A CA 1
ATOM 790 C C . GLU A 1 98 ? -17.594 -8.235 0.088 1.00 87.50 98 GLU A C 1
ATOM 792 O O . GLU A 1 98 ? -18.266 -9.245 0.318 1.00 87.50 98 GLU A O 1
ATOM 797 N N . ASN A 1 99 ? -17.181 -7.902 -1.139 1.00 88.38 99 ASN A N 1
ATOM 798 C CA . ASN A 1 99 ? -17.539 -8.631 -2.356 1.00 88.38 99 ASN A CA 1
ATOM 799 C C . ASN A 1 99 ? -16.481 -9.673 -2.783 1.00 88.38 99 ASN A C 1
ATOM 801 O O . ASN A 1 99 ? -16.770 -10.521 -3.629 1.00 88.38 99 ASN A O 1
ATOM 805 N N . ARG A 1 100 ? -15.308 -9.676 -2.139 1.00 88.38 100 ARG A N 1
ATOM 806 C CA . ARG A 1 100 ? -14.175 -10.591 -2.349 1.00 88.38 100 ARG A CA 1
ATOM 807 C C . ARG A 1 100 ? -13.522 -10.469 -3.725 1.00 88.38 100 ARG A C 1
ATOM 809 O O . ARG A 1 100 ? -12.950 -11.450 -4.209 1.00 88.38 100 ARG A O 1
ATOM 816 N N . ASP A 1 101 ? -13.599 -9.304 -4.362 1.00 88.50 101 ASP A N 1
ATOM 817 C CA . ASP A 1 101 ? -12.948 -9.059 -5.654 1.00 88.50 101 ASP A CA 1
ATOM 818 C C . ASP A 1 101 ? -11.489 -8.575 -5.511 1.00 88.50 101 ASP A C 1
ATOM 820 O O . ASP A 1 101 ? -10.723 -8.554 -6.483 1.00 88.50 101 ASP A O 1
ATOM 824 N N . GLY A 1 102 ? -11.060 -8.255 -4.285 1.00 86.25 102 GLY A N 1
ATOM 825 C CA . GLY A 1 102 ? -9.729 -7.757 -3.972 1.00 86.25 102 GLY A CA 1
ATOM 826 C C . GLY A 1 102 ? -9.464 -6.343 -4.484 1.00 86.25 102 GLY A C 1
ATOM 827 O O . GLY A 1 102 ? -8.293 -5.966 -4.614 1.00 86.25 102 GLY A O 1
ATOM 828 N N . VAL A 1 103 ? -10.493 -5.576 -4.823 1.00 87.75 103 VAL A N 1
ATOM 829 C CA . VAL A 1 103 ? -10.432 -4.203 -5.316 1.00 87.75 103 VAL A CA 1
ATOM 830 C C . VAL A 1 103 ? -11.295 -3.342 -4.410 1.00 87.75 103 VAL A C 1
ATOM 832 O O . VAL A 1 103 ? -12.426 -3.676 -4.101 1.00 87.75 103 VAL A O 1
ATOM 835 N N . TRP A 1 104 ? -10.771 -2.188 -3.994 1.00 88.94 104 TRP A N 1
ATOM 836 C CA . TRP A 1 104 ? -11.596 -1.267 -3.222 1.00 88.94 104 TRP A CA 1
ATOM 837 C C . TRP A 1 104 ? -12.786 -0.800 -4.062 1.00 88.94 104 TRP A C 1
ATOM 839 O O . TRP A 1 104 ? -12.608 -0.141 -5.095 1.00 88.94 104 TRP A O 1
ATOM 849 N N . THR A 1 105 ? -13.988 -1.115 -3.593 1.00 84.00 105 THR A N 1
ATOM 850 C CA . THR A 1 105 ? -15.222 -0.806 -4.304 1.00 84.00 105 THR A CA 1
ATOM 851 C C . THR A 1 105 ? -15.855 0.473 -3.757 1.00 84.00 105 THR A C 1
ATOM 853 O O . THR A 1 105 ? -16.234 0.578 -2.588 1.00 84.00 105 THR A O 1
ATOM 856 N N . THR A 1 106 ? -16.024 1.468 -4.633 1.00 87.75 106 THR A N 1
ATOM 857 C CA . THR A 1 106 ? -16.752 2.702 -4.301 1.00 87.75 106 THR A CA 1
ATOM 858 C C . THR A 1 106 ? -18.247 2.436 -4.092 1.00 87.75 106 THR A C 1
ATOM 860 O O . THR A 1 106 ? -18.792 1.412 -4.522 1.00 87.75 106 THR A O 1
ATOM 863 N N . GLY A 1 107 ? -18.931 3.373 -3.440 1.00 86.62 107 GLY A N 1
ATOM 864 C CA . GLY A 1 107 ? -20.379 3.325 -3.282 1.00 86.62 107 GLY A CA 1
ATOM 865 C C . GLY A 1 107 ? -21.089 3.510 -4.621 1.00 86.62 107 GLY A C 1
ATOM 866 O O . GLY A 1 107 ? -20.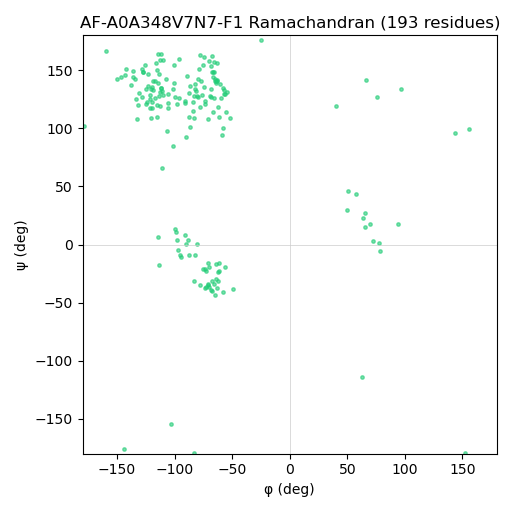591 4.217 -5.498 1.00 86.62 107 GLY A O 1
ATOM 867 N N . ASN A 1 108 ? -22.254 2.884 -4.764 1.00 88.88 108 ASN A N 1
ATOM 868 C CA . ASN A 1 108 ? -23.162 3.119 -5.881 1.00 88.88 108 ASN A CA 1
ATOM 869 C C . ASN A 1 108 ? -24.433 3.792 -5.349 1.00 88.88 108 ASN A C 1
ATOM 871 O O . ASN A 1 108 ? -25.133 3.227 -4.508 1.00 88.88 108 ASN A O 1
ATOM 875 N N . TYR A 1 109 ? -24.717 5.001 -5.837 1.00 86.81 109 TYR A N 1
ATOM 876 C CA . TYR A 1 109 ? -25.901 5.756 -5.438 1.00 86.81 109 TYR A CA 1
ATOM 877 C C . TYR A 1 109 ? -27.202 5.107 -5.929 1.00 86.81 109 TYR A C 1
ATOM 879 O O . TYR A 1 109 ? -28.168 5.045 -5.170 1.00 86.81 109 TYR A O 1
ATOM 887 N N . GLU A 1 110 ? -27.215 4.583 -7.156 1.00 88.69 110 GLU A N 1
ATOM 888 C CA . GLU A 1 110 ? -28.394 3.947 -7.759 1.00 88.69 110 GLU A CA 1
ATOM 889 C C . GLU A 1 110 ? -28.781 2.679 -6.992 1.00 88.69 110 GLU A C 1
ATOM 891 O O . GLU A 1 110 ? -29.939 2.507 -6.611 1.00 88.69 110 GLU A O 1
ATOM 896 N N . ASP A 1 111 ? -27.782 1.865 -6.642 1.00 88.19 111 ASP A N 1
ATOM 897 C CA . ASP A 1 111 ? -27.971 0.641 -5.853 1.00 88.19 111 ASP A CA 1
ATOM 898 C C . ASP A 1 111 ? -28.089 0.908 -4.340 1.00 88.19 111 ASP A C 1
ATOM 900 O O . ASP A 1 111 ? -28.189 -0.032 -3.550 1.00 88.19 111 ASP A O 1
ATOM 904 N N . LYS A 1 112 ? -28.018 2.177 -3.902 1.00 87.88 112 LYS A N 1
ATOM 905 C CA . LYS A 1 112 ? -27.936 2.591 -2.484 1.00 87.88 112 LYS A CA 1
ATOM 906 C C . LYS A 1 112 ? -26.856 1.842 -1.689 1.00 87.88 112 LYS A C 1
ATOM 908 O O . LYS A 1 112 ? -26.970 1.658 -0.475 1.00 87.88 112 LYS A O 1
ATOM 913 N N . ARG A 1 113 ? -25.789 1.422 -2.367 1.00 87.19 113 ARG A N 1
ATOM 914 C CA . ARG A 1 113 ? -24.688 0.650 -1.794 1.00 87.19 113 ARG A CA 1
ATOM 915 C C . ARG A 1 113 ? -23.611 1.600 -1.287 1.00 87.19 113 ARG A C 1
ATOM 917 O O . ARG A 1 113 ? -23.090 2.416 -2.045 1.00 87.19 113 ARG A O 1
ATOM 924 N N . GLN A 1 114 ? -23.264 1.483 -0.009 1.00 87.88 114 GLN A N 1
ATOM 925 C CA . GLN A 1 114 ? -22.163 2.245 0.582 1.00 87.88 114 GLN A CA 1
ATOM 926 C C . GLN A 1 114 ? -20.805 1.783 0.017 1.00 87.88 114 GLN A C 1
ATOM 928 O O . GLN A 1 114 ? -20.693 0.644 -0.449 1.00 87.88 114 GLN A O 1
ATOM 933 N N . PRO A 1 115 ? -19.782 2.657 0.006 1.00 88.81 115 PRO A N 1
ATOM 934 C CA . PRO A 1 115 ? -18.416 2.246 -0.301 1.00 88.81 115 PRO A CA 1
ATOM 935 C C . PRO A 1 115 ? -17.895 1.258 0.742 1.00 88.81 115 PRO A C 1
ATOM 937 O O . PRO A 1 115 ? -18.330 1.267 1.894 1.00 88.81 115 PRO A O 1
ATOM 940 N N . GLU A 1 116 ? -16.913 0.456 0.347 1.00 90.06 116 GLU A N 1
ATOM 941 C CA . GLU A 1 116 ? -16.224 -0.431 1.277 1.00 90.06 116 GLU A CA 1
ATOM 942 C C . GLU A 1 116 ? -15.451 0.348 2.341 1.00 90.06 116 GLU A C 1
ATOM 944 O O . GLU A 1 116 ? -14.848 1.396 2.073 1.00 90.06 116 GLU A O 1
ATOM 949 N N . THR A 1 117 ? -15.458 -0.196 3.558 1.00 88.69 117 THR A N 1
ATOM 950 C CA . THR A 1 117 ? -14.831 0.423 4.724 1.00 88.69 117 THR A CA 1
ATOM 951 C C . THR A 1 117 ? -13.312 0.408 4.592 1.00 88.69 117 THR A C 1
ATOM 953 O O . THR A 1 117 ? -12.698 -0.646 4.401 1.00 88.69 117 THR A O 1
ATOM 956 N N . VAL A 1 118 ? -12.705 1.585 4.760 1.00 90.44 118 VAL A N 1
ATOM 957 C CA . VAL A 1 118 ? -11.253 1.782 4.700 1.00 90.44 118 VAL A CA 1
ATOM 958 C C . VAL A 1 118 ? -10.742 2.349 6.015 1.00 90.44 118 VAL A C 1
ATOM 960 O O . VAL A 1 118 ? -11.284 3.327 6.525 1.00 90.44 118 VAL A O 1
ATOM 963 N N . TYR A 1 119 ? -9.651 1.779 6.515 1.00 91.25 119 TYR A N 1
ATOM 964 C CA . TYR A 1 119 ? -8.894 2.287 7.655 1.00 91.25 119 TYR A CA 1
ATOM 965 C C . TYR A 1 119 ? -7.509 2.720 7.193 1.00 91.25 119 TYR A C 1
ATOM 967 O O . TYR A 1 119 ? -6.872 2.035 6.393 1.00 91.25 119 TYR A O 1
ATOM 975 N N . TYR A 1 120 ? -7.023 3.844 7.709 1.00 90.50 120 TYR A N 1
ATOM 976 C CA . TYR A 1 120 ? -5.676 4.335 7.420 1.00 90.50 120 TYR A CA 1
ATOM 977 C C . TYR A 1 120 ? -4.783 4.149 8.642 1.00 90.50 120 TYR A C 1
ATOM 979 O O . TYR A 1 120 ? -5.221 4.301 9.784 1.00 90.50 120 TYR A O 1
ATOM 987 N N . TYR A 1 121 ? -3.520 3.802 8.414 1.00 90.00 121 TYR A N 1
ATOM 988 C CA . TYR A 1 121 ? -2.544 3.878 9.488 1.00 90.00 121 TYR A CA 1
ATOM 989 C C . TYR A 1 121 ? -2.229 5.365 9.728 1.00 90.00 121 TYR A C 1
ATOM 991 O O . TYR A 1 121 ? -1.846 6.053 8.779 1.00 90.00 121 TYR A O 1
ATOM 999 N N . PRO A 1 122 ? -2.400 5.889 10.957 1.00 85.94 122 PRO A N 1
ATOM 1000 C CA . PRO A 1 122 ? -2.277 7.324 11.225 1.00 85.94 122 PRO A CA 1
ATOM 1001 C C . PRO A 1 122 ? -0.842 7.849 11.117 1.00 85.94 122 PRO A C 1
ATOM 1003 O O . PRO A 1 122 ? -0.633 9.054 10.988 1.00 85.94 122 PRO A O 1
ATOM 1006 N N . GLY A 1 123 ? 0.146 6.958 11.191 1.00 87.12 123 GLY A N 1
ATOM 1007 C CA . GLY A 1 123 ? 1.553 7.296 11.050 1.00 87.12 123 GLY A CA 1
ATOM 1008 C C . GLY A 1 123 ? 2.122 6.917 9.686 1.00 87.12 123 GLY A C 1
ATOM 1009 O O . GLY A 1 123 ? 1.421 6.774 8.685 1.00 87.12 123 GLY A O 1
ATOM 1010 N N . LYS A 1 124 ? 3.434 6.710 9.683 1.00 91.62 124 LYS A N 1
ATOM 1011 C CA . LYS A 1 124 ? 4.197 6.161 8.565 1.00 91.62 124 LYS A CA 1
ATOM 1012 C C . LYS A 1 124 ? 5.185 5.138 9.095 1.00 91.62 124 LYS A C 1
ATOM 1014 O O . LYS A 1 124 ? 5.691 5.301 10.205 1.00 91.62 124 LYS A O 1
ATOM 1019 N N . TRP A 1 125 ? 5.490 4.130 8.290 1.00 92.44 125 TRP A N 1
ATOM 1020 C CA . TRP A 1 125 ? 6.564 3.190 8.591 1.00 92.44 125 TRP A CA 1
ATOM 1021 C C . TRP A 1 125 ? 7.800 3.549 7.781 1.00 92.44 125 TRP A C 1
ATOM 1023 O O . TRP A 1 125 ? 7.709 3.909 6.606 1.00 92.44 125 TRP A O 1
ATOM 1033 N N . VAL A 1 126 ? 8.963 3.464 8.419 1.00 93.44 126 VAL A N 1
ATOM 1034 C CA . VAL A 1 126 ? 10.253 3.733 7.783 1.00 93.44 126 VAL A CA 1
ATOM 1035 C C . VAL A 1 126 ? 10.963 2.404 7.585 1.00 93.44 126 VAL A C 1
ATOM 1037 O O . VAL A 1 126 ? 11.601 1.884 8.498 1.00 93.44 126 VAL A O 1
ATOM 1040 N N . ILE A 1 127 ? 10.860 1.858 6.376 1.00 93.75 127 ILE A N 1
ATOM 1041 C CA . ILE A 1 127 ? 11.505 0.596 6.028 1.00 93.75 127 ILE A CA 1
ATOM 1042 C C . ILE A 1 127 ? 12.972 0.855 5.712 1.00 93.75 127 ILE A C 1
ATOM 1044 O O . ILE A 1 127 ? 13.310 1.702 4.881 1.00 93.75 127 ILE A O 1
ATOM 1048 N N . ARG A 1 128 ? 13.851 0.102 6.370 1.00 91.94 128 ARG A N 1
ATOM 1049 C CA . ARG A 1 128 ? 15.293 0.110 6.108 1.00 91.94 128 ARG A CA 1
ATOM 1050 C C . ARG A 1 128 ? 15.678 -1.093 5.249 1.00 91.94 128 ARG A C 1
ATOM 1052 O O . ARG A 1 128 ? 15.000 -2.118 5.247 1.00 91.94 128 ARG A O 1
ATOM 1059 N N . ALA A 1 129 ? 16.772 -0.955 4.512 1.00 91.38 129 ALA A N 1
ATOM 1060 C CA . ALA A 1 129 ? 17.367 -2.072 3.792 1.00 91.38 129 ALA A CA 1
ATOM 1061 C C . ALA A 1 129 ? 17.906 -3.112 4.792 1.00 91.38 129 ALA A C 1
ATOM 1063 O O . ALA A 1 129 ? 18.311 -2.738 5.894 1.00 91.38 129 ALA A O 1
ATOM 1064 N N . TYR A 1 130 ? 17.879 -4.391 4.415 1.00 90.56 130 TYR A N 1
ATOM 1065 C CA . TYR A 1 130 ? 18.334 -5.527 5.218 1.00 90.56 130 TYR A CA 1
ATOM 1066 C C . TYR A 1 130 ? 17.743 -5.549 6.638 1.00 90.56 130 TYR A C 1
ATOM 1068 O O . TYR A 1 130 ? 18.452 -5.701 7.631 1.00 90.56 130 TYR A O 1
ATOM 1076 N N . SER A 1 131 ? 16.433 -5.322 6.759 1.00 90.56 131 SER A N 1
ATOM 1077 C CA . SER A 1 131 ? 15.771 -5.295 8.067 1.00 90.56 131 SER A CA 1
ATOM 1078 C C . SER A 1 131 ? 14.379 -5.905 8.035 1.00 90.56 131 SER A C 1
ATOM 1080 O O . SER A 1 131 ? 13.659 -5.761 7.046 1.00 90.56 131 SER A O 1
ATOM 1082 N N . ASP A 1 132 ? 14.013 -6.550 9.140 1.00 92.31 132 ASP A N 1
ATOM 1083 C CA . ASP A 1 132 ? 12.687 -7.101 9.388 1.00 92.31 132 ASP A CA 1
ATOM 1084 C C . ASP A 1 132 ? 11.959 -6.211 10.400 1.00 92.31 132 ASP A C 1
ATOM 1086 O O . ASP A 1 132 ? 12.403 -6.047 11.537 1.00 92.31 132 ASP A O 1
ATOM 1090 N N . HIS A 1 133 ? 10.847 -5.615 9.977 1.00 91.94 133 HIS A N 1
ATOM 1091 C CA . HIS A 1 133 ? 9.999 -4.771 10.817 1.00 91.94 133 HIS A CA 1
ATOM 1092 C C . HIS A 1 133 ? 8.781 -5.563 11.265 1.00 91.94 133 HIS A C 1
ATOM 1094 O O . HIS A 1 133 ? 8.133 -6.214 10.444 1.00 91.94 133 HIS A O 1
ATOM 1100 N N . MET A 1 134 ? 8.454 -5.481 12.552 1.00 94.25 134 MET A N 1
ATOM 1101 C CA . MET A 1 134 ? 7.226 -6.035 13.109 1.00 94.25 134 MET A CA 1
ATOM 1102 C C . MET A 1 134 ? 6.445 -4.907 13.770 1.00 94.25 134 MET A C 1
ATOM 1104 O O . MET A 1 134 ? 6.929 -4.287 14.712 1.00 94.25 134 MET A O 1
ATOM 1108 N N . GLU A 1 135 ? 5.253 -4.640 13.254 1.00 93.25 135 GLU A N 1
ATOM 1109 C CA . GLU A 1 135 ? 4.417 -3.515 13.666 1.00 93.25 135 GLU A CA 1
ATOM 1110 C C . GLU A 1 135 ? 3.050 -4.007 14.141 1.00 93.25 135 GLU A C 1
ATOM 1112 O O . GLU A 1 135 ? 2.500 -4.977 13.617 1.00 93.25 135 GLU A O 1
ATOM 1117 N N . GLU A 1 136 ? 2.468 -3.315 15.118 1.00 93.06 136 GLU A N 1
ATOM 1118 C CA . GLU A 1 136 ? 1.084 -3.536 15.540 1.00 93.06 136 GLU A CA 1
ATOM 1119 C C . GLU A 1 136 ? 0.203 -2.392 15.032 1.00 93.06 136 GLU A C 1
ATOM 1121 O O . GLU A 1 136 ? 0.484 -1.213 15.256 1.00 93.06 136 GLU A O 1
ATOM 1126 N N . TRP A 1 137 ? -0.905 -2.733 14.376 1.00 92.50 137 TRP A N 1
ATOM 1127 C CA . TRP A 1 137 ? -1.889 -1.772 13.902 1.00 92.50 137 TRP A CA 1
ATOM 1128 C C . TRP A 1 137 ? -3.266 -2.037 14.506 1.00 92.50 137 TRP A C 1
ATOM 1130 O O . TRP A 1 137 ? -3.980 -2.967 14.136 1.00 92.50 137 TRP A O 1
ATOM 1140 N N . ARG A 1 138 ? -3.673 -1.150 15.415 1.00 89.50 138 ARG A N 1
ATOM 1141 C CA . ARG A 1 138 ? -5.031 -1.097 15.967 1.00 89.50 138 ARG A CA 1
ATOM 1142 C C . ARG A 1 138 ? -5.931 -0.240 15.081 1.00 89.50 138 ARG A C 1
ATOM 1144 O O . ARG A 1 138 ? -5.798 0.982 15.077 1.00 89.50 138 ARG A O 1
ATOM 1151 N N . ILE A 1 139 ? -6.875 -0.858 14.373 1.00 84.88 139 ILE A N 1
ATOM 1152 C CA . ILE A 1 139 ? -7.743 -0.135 13.422 1.00 84.88 139 ILE A CA 1
ATOM 1153 C C . ILE A 1 139 ? -8.803 0.741 14.109 1.00 84.88 139 ILE A C 1
ATOM 1155 O O . ILE A 1 139 ? -9.275 1.716 13.529 1.00 84.88 139 ILE A O 1
ATOM 1159 N N . ASN A 1 140 ? -9.115 0.441 15.374 1.00 80.44 140 ASN A N 1
ATOM 1160 C CA . ASN A 1 140 ? -10.115 1.147 16.184 1.00 80.44 140 ASN A CA 1
ATOM 1161 C C . ASN A 1 140 ? -9.503 2.187 17.140 1.00 80.44 140 ASN A C 1
ATOM 1163 O O . ASN A 1 140 ? -10.187 2.677 18.033 1.00 80.44 140 ASN A O 1
ATOM 1167 N N . ALA A 1 141 ? -8.212 2.510 17.005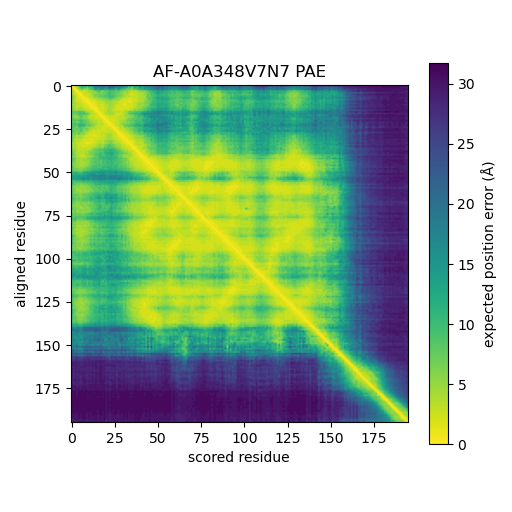 1.00 72.44 141 ALA A N 1
ATOM 1168 C CA . ALA A 1 141 ? -7.531 3.414 17.936 1.00 72.44 141 ALA A CA 1
ATOM 1169 C C . ALA A 1 141 ? -7.965 4.891 17.810 1.00 72.44 141 ALA A C 1
ATOM 1171 O O . ALA A 1 141 ? -7.709 5.678 18.716 1.00 72.44 141 ALA A O 1
ATOM 1172 N N . GLY A 1 142 ? -8.626 5.277 16.713 1.00 68.00 142 GLY A N 1
ATOM 1173 C CA . GLY A 1 142 ? -9.137 6.633 16.498 1.00 68.00 142 GLY A CA 1
ATOM 1174 C C . GLY A 1 142 ? -10.246 6.683 15.446 1.00 68.00 142 GLY A C 1
ATOM 1175 O O . GLY A 1 142 ? -10.445 5.719 14.709 1.00 68.00 142 GLY A O 1
ATOM 1176 N N . GLU A 1 143 ? -10.963 7.809 15.369 1.00 68.69 143 GLU A N 1
ATOM 1177 C CA . GLU A 1 143 ? -12.039 8.028 14.388 1.00 68.69 143 GLU A CA 1
ATOM 1178 C C . GLU A 1 143 ? -11.535 7.833 12.952 1.00 68.69 143 GLU A C 1
ATOM 1180 O O . GLU A 1 143 ? -10.565 8.479 12.554 1.00 68.69 143 GLU A O 1
ATOM 1185 N N . VAL A 1 144 ? -12.235 7.020 12.151 1.00 69.62 144 VAL A N 1
ATOM 1186 C CA . VAL A 1 144 ? -11.878 6.692 10.752 1.00 69.62 144 VAL A CA 1
ATOM 1187 C C . VAL A 1 144 ? -11.566 7.944 9.919 1.00 69.62 144 VAL A C 1
ATOM 1189 O O . VAL A 1 144 ? -10.607 7.968 9.153 1.00 69.62 144 VAL A O 1
ATOM 1192 N N . ILE A 1 145 ? -12.317 9.028 10.133 1.00 66.31 145 ILE A N 1
ATOM 1193 C CA . ILE A 1 145 ? -12.179 10.303 9.409 1.00 66.31 145 ILE A CA 1
ATOM 1194 C C . ILE A 1 145 ? -10.821 10.982 9.670 1.00 66.31 145 ILE A C 1
ATOM 1196 O O . ILE A 1 145 ? -10.302 11.680 8.801 1.00 66.31 145 ILE A O 1
ATOM 1200 N N . ARG A 1 146 ? -10.219 10.776 10.847 1.00 71.88 146 ARG A N 1
ATOM 1201 C CA . ARG A 1 146 ? -8.951 11.409 11.253 1.00 71.88 146 ARG A CA 1
ATOM 1202 C C . ARG A 1 146 ? -7.727 10.530 11.020 1.00 71.88 146 ARG A C 1
ATOM 1204 O O . ARG A 1 146 ? -6.609 10.977 11.254 1.00 71.88 146 ARG A O 1
ATOM 1211 N N . GLN A 1 147 ? -7.923 9.289 10.583 1.00 76.38 147 GLN A N 1
ATOM 1212 C CA . GLN A 1 147 ? -6.837 8.327 10.418 1.00 76.38 147 GLN A CA 1
ATOM 1213 C C . GLN A 1 147 ? -5.936 8.632 9.218 1.00 76.38 147 GLN A C 1
ATOM 1215 O O . GLN A 1 147 ? -4.799 8.179 9.199 1.00 76.38 147 GLN A O 1
ATOM 1220 N N . LYS A 1 148 ? -6.412 9.375 8.210 1.00 75.44 148 LYS A N 1
ATOM 1221 C CA . LYS A 1 148 ? -5.614 9.671 7.015 1.00 75.44 148 LYS A CA 1
ATOM 1222 C C . LYS A 1 148 ? -4.522 10.708 7.327 1.00 75.44 148 LYS A C 1
ATOM 1224 O O . LYS A 1 148 ? -4.861 11.840 7.681 1.00 75.44 148 LYS A O 1
ATOM 1229 N N . PRO A 1 149 ? -3.229 10.388 7.125 1.00 72.94 149 PRO A N 1
ATOM 1230 C CA . PRO A 1 149 ? -2.155 11.355 7.316 1.00 72.94 149 PRO A CA 1
ATOM 1231 C C . PRO A 1 149 ? -2.297 12.569 6.385 1.00 72.94 149 PRO A C 1
ATOM 1233 O O . PRO A 1 149 ? -2.572 12.447 5.186 1.00 72.94 149 PRO A O 1
ATOM 1236 N N . LEU A 1 150 ? -2.041 13.765 6.921 1.00 69.00 150 LEU A N 1
ATOM 1237 C CA . LEU A 1 150 ? -2.072 15.020 6.154 1.00 69.00 150 LEU A CA 1
ATOM 1238 C C . LEU A 1 150 ? -1.021 15.048 5.030 1.00 69.00 150 LEU A C 1
ATOM 1240 O O . LEU A 1 150 ? -1.189 15.754 4.037 1.00 69.00 150 LEU A O 1
ATOM 1244 N N . GLU A 1 151 ? 0.048 14.257 5.164 1.00 64.94 151 GLU A N 1
ATOM 1245 C CA . GLU A 1 151 ? 1.136 14.149 4.186 1.00 64.94 151 GLU A CA 1
ATOM 1246 C C . GLU A 1 151 ? 0.658 13.587 2.835 1.00 64.94 151 GLU A C 1
ATOM 1248 O O . GLU A 1 151 ? 1.085 14.095 1.799 1.00 64.94 151 GLU A O 1
ATOM 1253 N N . ILE A 1 152 ? -0.279 12.629 2.848 1.00 67.19 152 ILE A N 1
ATOM 1254 C CA . ILE A 1 152 ? -0.859 11.990 1.650 1.00 67.19 152 ILE A CA 1
ATOM 1255 C C . ILE A 1 152 ? -2.206 12.602 1.229 1.00 67.19 152 ILE A C 1
ATOM 1257 O O . ILE A 1 152 ? -2.880 12.122 0.317 1.00 67.19 152 ILE A O 1
ATOM 1261 N N . THR A 1 153 ? -2.653 13.659 1.907 1.00 68.44 153 THR A N 1
ATOM 1262 C CA . THR A 1 153 ? -3.933 14.298 1.595 1.00 68.44 153 THR A CA 1
ATOM 1263 C C . THR A 1 153 ? -3.749 15.293 0.451 1.00 68.44 153 THR A C 1
ATOM 1265 O O . THR A 1 153 ? -3.056 16.297 0.599 1.00 68.44 153 THR A O 1
ATOM 1268 N N . LYS A 1 154 ? -4.381 15.018 -0.702 1.00 62.19 154 LYS A N 1
ATOM 1269 C CA . LYS A 1 154 ? -4.276 15.845 -1.923 1.00 62.19 154 LYS A CA 1
ATOM 1270 C C . LYS A 1 154 ? -4.717 17.298 -1.711 1.00 62.19 154 LYS A C 1
ATOM 1272 O O . LYS A 1 154 ? -4.041 18.205 -2.182 1.00 62.19 154 LYS A O 1
ATOM 1277 N N . ASN A 1 155 ? -5.793 17.517 -0.954 1.00 60.97 155 ASN A N 1
ATOM 1278 C CA . ASN A 1 155 ? -6.251 18.853 -0.572 1.00 60.97 155 ASN A CA 1
ATOM 1279 C C . ASN A 1 155 ? -5.821 19.134 0.868 1.00 60.97 155 ASN A C 1
ATOM 1281 O O . ASN A 1 155 ? -6.576 18.883 1.807 1.00 60.97 155 ASN A O 1
ATOM 1285 N N . LYS A 1 156 ? -4.588 19.614 1.050 1.00 61.56 156 LYS A N 1
ATOM 1286 C CA . LYS A 1 156 ? -4.130 20.069 2.366 1.00 61.56 156 LYS A CA 1
ATOM 1287 C C . LYS A 1 156 ? -4.956 21.299 2.758 1.00 61.56 156 LYS A C 1
ATOM 1289 O O . LYS A 1 156 ? -5.016 22.235 1.960 1.00 61.56 156 LYS A O 1
ATOM 1294 N N . PRO A 1 157 ? -5.605 21.323 3.935 1.00 55.75 157 PRO A N 1
ATOM 1295 C CA . PRO A 1 157 ? -6.247 22.540 4.406 1.00 55.75 157 PRO A CA 1
ATOM 1296 C C . PRO A 1 157 ? -5.172 23.621 4.526 1.00 55.75 157 PRO A C 1
ATOM 1298 O O . PRO A 1 157 ? -4.140 23.395 5.158 1.00 55.75 157 PRO A O 1
ATOM 1301 N N . GLU A 1 158 ? -5.383 24.769 3.883 1.00 57.84 158 GLU A N 1
ATOM 1302 C CA . GLU A 1 158 ? -4.478 25.901 4.049 1.00 57.84 158 GLU A CA 1
ATOM 1303 C C . GLU A 1 158 ? -4.412 26.254 5.537 1.00 57.84 158 GLU A C 1
ATOM 1305 O O . GLU A 1 158 ? -5.445 26.414 6.199 1.00 57.84 158 GLU A O 1
ATOM 1310 N N . GLU A 1 159 ? -3.199 26.381 6.081 1.00 59.12 159 GLU A N 1
ATOM 1311 C CA . GLU A 1 159 ? -3.028 27.011 7.382 1.00 59.12 159 GLU A CA 1
ATOM 1312 C C . GLU A 1 159 ? -3.658 28.397 7.288 1.00 59.12 159 GLU A C 1
ATOM 1314 O O . GLU A 1 159 ? -3.183 29.260 6.544 1.00 59.12 159 GLU A O 1
ATOM 1319 N N . LYS A 1 160 ? -4.738 28.628 8.043 1.00 53.62 160 LYS A N 1
ATOM 1320 C CA . LYS A 1 160 ? -5.243 29.980 8.261 1.00 53.62 160 LYS A CA 1
ATOM 1321 C C . LYS A 1 160 ? -4.106 30.773 8.897 1.00 53.62 160 LYS A C 1
ATOM 1323 O O . LYS A 1 160 ? -3.958 30.764 10.119 1.00 53.62 160 LYS A O 1
ATOM 1328 N N . LYS A 1 161 ? -3.312 31.476 8.082 1.00 53.53 161 LYS A N 1
ATOM 1329 C CA . LYS A 1 161 ? -2.440 32.549 8.552 1.00 53.53 161 LYS A CA 1
ATOM 1330 C C . LYS A 1 161 ? -3.348 33.468 9.351 1.00 53.53 161 LYS A C 1
ATOM 1332 O O . LYS A 1 161 ? -4.232 34.109 8.782 1.00 53.53 161 LYS A O 1
ATOM 1337 N N . ARG A 1 162 ? -3.186 33.481 10.675 1.00 56.09 162 ARG A N 1
ATOM 1338 C CA . ARG A 1 162 ? -3.823 34.478 11.532 1.00 56.09 162 ARG A CA 1
ATOM 1339 C C . ARG A 1 162 ? -3.328 35.825 11.013 1.00 56.09 162 ARG A C 1
ATOM 1341 O O . ARG A 1 162 ? -2.178 36.182 11.246 1.00 56.09 162 ARG A O 1
ATOM 1348 N N . LYS A 1 163 ? -4.145 36.519 10.215 1.00 57.91 163 LYS A N 1
ATOM 1349 C CA . LYS A 1 163 ? -3.883 37.914 9.863 1.00 57.91 163 LYS A CA 1
ATOM 1350 C C . LYS A 1 163 ? -3.899 38.668 11.180 1.00 57.91 163 LYS A C 1
ATOM 1352 O O . LYS A 1 163 ? -4.942 38.731 11.821 1.00 57.91 163 LYS A O 1
ATOM 1357 N N . ASP A 1 164 ? -2.734 39.132 11.608 1.00 61.78 164 ASP A N 1
ATOM 1358 C CA . ASP A 1 164 ? -2.600 39.952 12.801 1.00 61.78 164 ASP A CA 1
ATOM 1359 C C . ASP A 1 164 ? -3.202 41.334 12.489 1.00 61.78 164 ASP A C 1
ATOM 1361 O O . ASP A 1 164 ? -2.609 42.076 11.696 1.00 61.78 164 ASP A O 1
ATOM 1365 N N . PRO A 1 165 ? -4.382 41.693 13.036 1.00 60.62 165 PRO A N 1
ATOM 1366 C CA . PRO A 1 165 ? -5.084 42.924 12.665 1.00 60.62 165 PRO A CA 1
ATOM 1367 C C . PRO A 1 165 ? -4.264 44.184 12.971 1.00 60.62 165 PRO A C 1
ATOM 1369 O O . PRO A 1 165 ? -4.468 45.234 12.362 1.00 60.62 165 PRO A O 1
ATOM 1372 N N . ASN A 1 166 ? -3.308 44.082 13.901 1.00 67.38 166 ASN A N 1
ATOM 1373 C CA . ASN A 1 166 ? -2.447 45.194 14.287 1.00 67.38 166 ASN A CA 1
ATOM 1374 C C . ASN A 1 166 ? -1.357 45.502 13.252 1.00 67.38 166 ASN A C 1
ATOM 1376 O O . ASN A 1 166 ? -0.868 46.632 13.211 1.00 67.38 166 ASN A O 1
ATOM 1380 N N . ARG A 1 167 ? -0.997 44.550 12.379 1.00 62.78 167 ARG A N 1
ATOM 1381 C CA . ARG A 1 167 ? 0.029 44.764 11.346 1.00 62.78 167 ARG A CA 1
ATOM 1382 C C . ARG A 1 167 ? -0.484 45.653 10.210 1.00 62.78 167 ARG A C 1
ATOM 1384 O O . ARG A 1 167 ? 0.242 46.529 9.747 1.00 62.78 167 ARG A O 1
ATOM 1391 N N . ASP A 1 168 ? -1.754 45.491 9.842 1.00 61.12 168 ASP A N 1
ATOM 1392 C CA . ASP A 1 168 ? -2.421 46.329 8.837 1.00 61.12 168 ASP A CA 1
ATOM 1393 C C . ASP A 1 168 ? -2.686 47.751 9.370 1.00 61.12 168 ASP A C 1
ATOM 1395 O O . ASP A 1 168 ? -2.564 48.733 8.635 1.00 61.12 168 ASP A O 1
ATOM 1399 N N . ARG A 1 169 ? -2.963 47.883 10.676 1.00 60.25 169 ARG A N 1
ATOM 1400 C CA . ARG A 1 169 ? -3.201 49.177 11.338 1.00 60.25 169 ARG A CA 1
ATOM 1401 C C . ARG A 1 169 ? -1.945 50.049 11.414 1.00 60.25 169 ARG A C 1
ATOM 1403 O O . ARG A 1 169 ? -2.031 51.256 11.201 1.00 60.25 169 ARG A O 1
ATOM 1410 N N . ASN A 1 170 ? -0.783 49.443 11.671 1.00 60.47 170 ASN A N 1
ATOM 1411 C CA . ASN A 1 170 ? 0.484 50.173 11.755 1.00 60.47 170 ASN A CA 1
ATOM 1412 C C . ASN A 1 170 ? 0.945 50.685 10.375 1.00 60.47 170 ASN A C 1
ATOM 1414 O O . ASN A 1 170 ? 1.411 51.815 10.259 1.00 60.47 170 ASN A O 1
ATOM 1418 N N . ASN A 1 171 ? 0.714 49.905 9.309 1.00 60.06 171 ASN A N 1
ATOM 1419 C CA . ASN A 1 171 ? 0.987 50.334 7.931 1.00 60.06 171 ASN A CA 1
ATOM 1420 C C . ASN A 1 171 ? 0.086 51.495 7.474 1.00 60.06 171 ASN A C 1
ATOM 1422 O O . ASN A 1 171 ? 0.540 52.363 6.733 1.00 60.06 171 ASN A O 1
ATOM 1426 N N . GLN A 1 172 ? -1.173 51.553 7.925 1.00 61.09 172 GLN A N 1
ATOM 1427 C CA . GLN A 1 172 ? -2.058 52.687 7.625 1.00 61.09 172 GLN A CA 1
ATOM 1428 C C . GLN A 1 172 ? -1.657 53.969 8.369 1.00 61.09 172 GLN A C 1
ATOM 1430 O O . GLN A 1 172 ? -1.779 55.053 7.804 1.00 61.09 172 GLN A O 1
ATOM 1435 N N . GLN A 1 173 ? -1.147 53.866 9.602 1.00 59.75 173 GLN A N 1
ATOM 1436 C CA . GLN A 1 173 ? -0.666 55.031 10.356 1.00 59.75 173 GLN A CA 1
ATOM 1437 C C . GLN A 1 173 ? 0.656 55.581 9.809 1.00 59.75 173 GLN A C 1
ATOM 1439 O O . GLN A 1 173 ? 0.822 56.798 9.741 1.00 59.75 173 GLN A O 1
ATOM 1444 N N . GLN A 1 174 ? 1.561 54.715 9.345 1.00 55.41 174 GLN A N 1
ATOM 1445 C CA . GLN A 1 174 ? 2.824 55.151 8.741 1.00 55.41 174 GLN A CA 1
ATOM 1446 C C . GLN A 1 174 ? 2.620 55.881 7.404 1.00 55.41 174 GLN A C 1
ATOM 1448 O O . GLN A 1 174 ? 3.356 56.814 7.100 1.00 55.41 174 GLN A O 1
ATOM 1453 N N . ASN A 1 175 ? 1.581 55.519 6.643 1.00 54.41 175 ASN A N 1
ATOM 1454 C CA . ASN A 1 175 ? 1.270 56.150 5.356 1.00 54.41 175 ASN A CA 1
ATOM 1455 C C . ASN A 1 175 ? 0.486 57.473 5.476 1.00 54.41 175 ASN A C 1
ATOM 1457 O O . ASN A 1 175 ? 0.313 58.168 4.481 1.00 54.41 175 ASN A O 1
ATOM 1461 N N . GLN A 1 176 ? -0.001 57.828 6.673 1.00 56.72 176 GLN A N 1
ATOM 1462 C CA . GLN A 1 176 ? -0.663 59.116 6.936 1.00 56.72 176 GLN A CA 1
ATOM 1463 C C . GLN A 1 176 ? 0.295 60.186 7.486 1.00 56.72 176 GLN A C 1
ATOM 1465 O O . GLN A 1 176 ? -0.069 61.357 7.534 1.00 56.72 176 GLN A O 1
ATOM 1470 N N . GLN A 1 177 ? 1.521 59.818 7.875 1.00 51.59 177 GLN A N 1
ATOM 1471 C CA . GLN A 1 177 ? 2.524 60.765 8.389 1.00 51.59 177 GLN A CA 1
ATOM 1472 C C . GLN A 1 177 ? 3.435 61.364 7.303 1.00 51.59 177 GLN A C 1
ATOM 1474 O O . GLN A 1 177 ? 4.275 62.209 7.601 1.00 51.59 177 GLN A O 1
ATOM 1479 N N . SER A 1 178 ? 3.248 60.993 6.036 1.00 48.25 178 SER A N 1
ATOM 1480 C CA . SER A 1 178 ? 3.994 61.511 4.884 1.00 48.25 178 SER A CA 1
ATOM 1481 C C . SER A 1 178 ? 3.105 62.383 3.989 1.00 48.25 178 SER A C 1
ATOM 1483 O O . SER A 1 178 ? 2.811 62.066 2.841 1.00 48.25 178 SER A O 1
ATOM 1485 N N . SER A 1 179 ? 2.670 63.528 4.516 1.00 42.41 179 SER A N 1
ATOM 1486 C CA . SER A 1 179 ? 2.170 64.652 3.711 1.00 42.41 179 SER A CA 1
ATOM 1487 C C . SER A 1 179 ? 2.820 65.947 4.209 1.00 42.41 179 SER A C 1
ATOM 1489 O O . SER A 1 179 ? 2.490 66.395 5.308 1.00 42.41 179 SER A O 1
ATOM 1491 N N . PRO A 1 180 ? 3.761 66.556 3.460 1.00 43.53 180 PRO A N 1
ATOM 1492 C CA . PRO A 1 180 ? 4.366 67.821 3.848 1.00 43.53 180 PRO A CA 1
ATOM 1493 C C . PRO A 1 180 ? 3.411 68.975 3.535 1.00 43.53 180 PRO A C 1
ATOM 1495 O O . PRO A 1 180 ? 3.073 69.239 2.382 1.00 43.53 180 PRO A O 1
ATOM 1498 N N . PHE A 1 181 ? 3.007 69.686 4.581 1.00 40.34 181 PHE A N 1
ATOM 1499 C CA . PHE A 1 181 ? 2.415 71.016 4.498 1.00 40.34 181 PHE A CA 1
ATOM 1500 C C . PHE A 1 181 ? 3.494 71.992 3.986 1.00 40.34 181 PHE A C 1
ATOM 1502 O O . PHE A 1 181 ? 4.492 72.214 4.669 1.00 40.34 181 PHE A O 1
ATOM 1509 N N . GLY A 1 182 ? 3.329 72.555 2.787 1.00 35.31 182 GLY A N 1
ATOM 1510 C CA . GLY A 1 182 ? 4.220 73.578 2.226 1.00 35.31 182 GLY A CA 1
ATOM 1511 C C . GLY A 1 182 ? 3.477 74.897 2.046 1.00 35.31 182 GLY A C 1
ATOM 1512 O O . GLY A 1 182 ? 2.602 74.995 1.191 1.00 35.31 182 GLY A O 1
ATOM 1513 N N . GLY A 1 183 ? 3.804 75.899 2.863 1.00 35.47 183 GLY A N 1
ATOM 1514 C CA . GLY A 1 183 ? 3.219 77.238 2.811 1.00 35.47 183 GLY A CA 1
ATOM 1515 C C . GLY A 1 183 ? 4.194 78.339 2.372 1.00 35.47 183 GLY A C 1
ATOM 1516 O O . GLY A 1 183 ? 5.399 78.249 2.591 1.00 35.47 183 GLY A O 1
ATOM 1517 N N . SER A 1 184 ? 3.583 79.430 1.894 1.00 35.78 184 SER A N 1
ATOM 1518 C CA . SER A 1 184 ? 4.054 80.829 1.814 1.00 35.78 184 SER A CA 1
ATOM 1519 C C . SER A 1 184 ? 4.680 81.344 0.504 1.00 35.78 184 SER A C 1
ATOM 1521 O O . SER A 1 184 ? 5.576 80.732 -0.067 1.00 35.78 184 SER A O 1
ATOM 1523 N N . GLY A 1 185 ? 4.234 82.543 0.094 1.00 33.84 185 GLY A N 1
ATOM 1524 C CA . GLY A 1 185 ? 4.946 83.425 -0.838 1.00 33.84 185 GLY A CA 1
ATOM 1525 C C . GLY A 1 185 ? 4.039 84.408 -1.587 1.00 33.84 185 GLY A C 1
ATOM 1526 O O . GLY A 1 185 ? 3.425 84.045 -2.580 1.00 33.84 185 GLY A O 1
ATOM 1527 N N . SER A 1 186 ? 3.962 85.661 -1.127 1.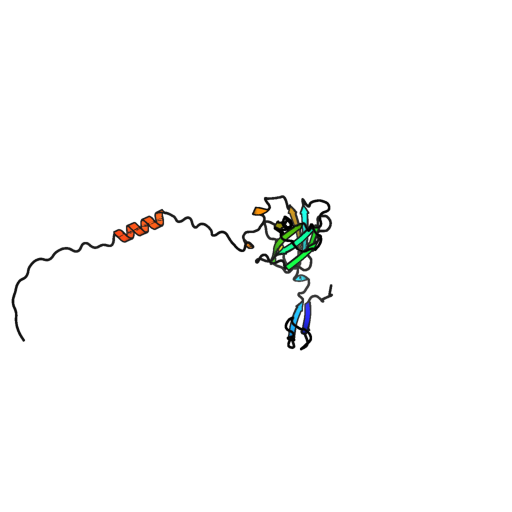00 35.50 186 SER A N 1
ATOM 1528 C CA . SER A 1 186 ? 3.199 86.766 -1.730 1.00 35.50 186 SER A CA 1
ATOM 1529 C C . SER A 1 186 ? 4.140 87.897 -2.180 1.00 35.50 186 SER A C 1
ATOM 1531 O O . SER A 1 186 ? 5.034 88.260 -1.422 1.00 35.50 186 SER A O 1
ATOM 1533 N N . ARG A 1 187 ? 3.830 88.484 -3.354 1.00 35.28 187 ARG A N 1
ATOM 1534 C CA . ARG A 1 187 ? 4.243 89.781 -3.964 1.00 35.28 187 ARG A CA 1
ATOM 1535 C C . ARG A 1 187 ? 5.647 89.952 -4.576 1.00 35.28 187 ARG A C 1
ATOM 1537 O O . ARG A 1 187 ? 6.660 89.876 -3.898 1.00 35.28 187 ARG A O 1
ATOM 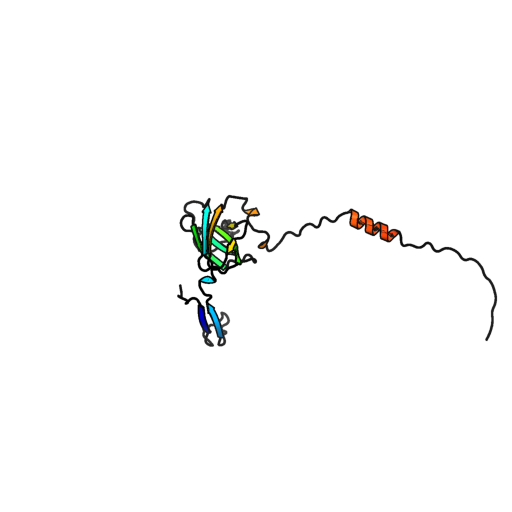1544 N N . GLY A 1 188 ? 5.642 90.411 -5.836 1.00 32.84 188 GLY A N 1
ATOM 1545 C CA . GLY A 1 188 ? 6.749 91.107 -6.504 1.00 32.84 188 GLY A CA 1
ATOM 1546 C C . GLY A 1 188 ? 6.398 91.521 -7.943 1.00 32.84 188 GLY A C 1
ATOM 1547 O O . GLY A 1 188 ? 6.375 90.682 -8.832 1.00 32.84 188 GLY A O 1
ATOM 1548 N N . PHE A 1 189 ? 6.081 92.804 -8.145 1.00 37.50 189 PHE A N 1
ATOM 1549 C CA . PHE A 1 189 ? 5.862 93.501 -9.428 1.00 37.50 189 PHE A CA 1
ATOM 1550 C C . PHE A 1 189 ? 7.201 93.779 -10.150 1.00 37.50 189 PHE A C 1
ATOM 1552 O O . PHE A 1 189 ? 8.191 94.012 -9.463 1.00 37.50 189 PHE A O 1
ATOM 1559 N N . GLY A 1 190 ? 7.203 93.919 -11.489 1.00 33.38 190 GLY A N 1
ATOM 1560 C CA . GLY A 1 190 ? 8.200 94.763 -12.184 1.00 33.38 190 GLY A CA 1
ATOM 1561 C C . GLY A 1 190 ? 8.729 94.298 -13.553 1.00 33.38 190 GLY A C 1
ATOM 1562 O O . GLY A 1 190 ? 9.687 93.544 -13.611 1.00 33.38 190 GLY A O 1
ATOM 1563 N N . SER A 1 191 ? 8.115 94.827 -14.622 1.00 35.22 191 SER A N 1
ATOM 1564 C CA . SER A 1 191 ? 8.684 95.325 -15.904 1.00 35.22 191 SER A CA 1
ATOM 1565 C C . SER A 1 191 ? 9.841 94.613 -16.659 1.00 35.22 191 SER A C 1
ATOM 1567 O O . SER A 1 191 ? 10.982 94.599 -16.214 1.00 35.22 191 SER A O 1
ATOM 1569 N N . THR A 1 192 ? 9.505 94.209 -17.898 1.00 36.72 192 THR A N 1
ATOM 1570 C CA . THR A 1 192 ? 10.213 94.182 -19.220 1.00 36.72 192 THR A CA 1
ATOM 1571 C C . THR A 1 192 ? 11.372 95.183 -19.482 1.00 36.72 192 THR A C 1
ATOM 1573 O O . THR A 1 192 ? 11.457 96.141 -18.714 1.00 36.72 192 THR A O 1
ATOM 1576 N N . PRO A 1 193 ? 12.113 95.159 -20.641 1.00 52.19 193 PRO A N 1
ATOM 1577 C CA . PRO A 1 193 ? 12.207 94.186 -21.773 1.00 52.19 193 PRO A CA 1
ATOM 1578 C C . PRO A 1 193 ? 13.627 93.992 -22.426 1.00 52.19 193 PRO A C 1
ATOM 1580 O O . PRO A 1 193 ? 14.567 94.688 -22.067 1.00 52.19 193 PRO A O 1
ATOM 1583 N N . MET A 1 194 ? 13.680 93.165 -23.500 1.00 38.97 194 MET A N 1
ATOM 1584 C CA . MET A 1 194 ? 14.594 93.181 -24.688 1.00 38.97 194 MET A CA 1
ATOM 1585 C C . MET A 1 194 ? 16.098 92.889 -24.449 1.00 38.97 194 MET A C 1
ATOM 1587 O O . MET A 1 194 ? 16.655 93.326 -23.455 1.00 38.97 194 MET A O 1
ATOM 1591 N N . MET A 1 195 ? 16.863 92.176 -25.285 1.00 38.97 195 MET A N 1
ATOM 1592 C CA . MET A 1 195 ? 16.788 91.651 -26.663 1.00 38.97 195 MET A CA 1
ATOM 1593 C C . MET A 1 195 ? 17.310 90.207 -26.679 1.00 38.97 195 MET A C 1
ATOM 1595 O O . MET A 1 195 ? 18.143 89.884 -25.803 1.00 38.97 195 MET A O 1
#

pLDDT: mean 79.97, std 17.79, range [32.84, 95.88]

Sequence (195 aa):
RPRWEPGGKYKLTVDSALLISPYGLWNNKYEQSFTVKPLDQYGNLEVNIVGLPEGKVVFVELLDKSDKPFRKSFVKGNTVRFQDLPPGEIYARLVIDENRDGVWTTGNYEDKRQPETVYYYPGKWVIRAYSDHMEEWRINAGEVIRQKPLEITKNKPEEKKRKDPNRDRNNQQQNQQSSPFGGSGSRGFGSTPMM

Radius of gyration: 33.03 Å; Cα contacts (8 Å, |Δi|>4): 307; chains: 1; bounding box: 50×111×53 Å

Mean predicted aligned error: 14.14 Å

Solvent-accessible surface area (backbone atoms only — not comparable to full-atom values): 12174 Å² total; per-residue (Å²): 129,88,86,77,57,65,58,37,77,47,71,52,74,43,58,58,65,72,47,71,47,100,85,72,50,59,41,67,67,44,78,47,78,49,69,41,68,41,70,62,57,18,13,33,41,36,38,40,48,42,82,72,70,84,96,62,49,39,38,39,32,37,22,43,72,80,60,45,73,79,46,75,44,64,52,56,94,51,38,36,72,47,71,77,35,73,51,42,73,38,34,44,37,37,36,49,37,86,87,72,80,86,60,94,48,74,52,37,78,92,77,69,37,74,48,54,56,66,42,42,47,62,65,70,48,75,43,44,50,62,38,80,43,79,45,81,45,60,70,76,78,57,62,65,87,71,18,59,40,69,80,46,39,89,79,62,79,76,79,77,74,77,76,59,71,66,61,62,52,52,56,56,53,61,66,67,73,75,70,86,87,84,84,89,90,83,92,84,89,83,84,88,81,90,132

Foldseek 3Di:
DDDDDAQDKDKDWDDWQNDADPVRDTDHIDIDIDTHHHQLQFEKEKEFEPPDDPPWKKKKFKADLQRDGPDIFTDDPRMTIDGRHGFAKIWMKMWGDHPPPSDFADADVVVRGHTTDMATQQGIDGTGGNYYHYYYHYRVPDDRVNSDYLSNDPDRPPPPPPPPPVVVVVVVVVVVVPDDDDDDDDDDDDDDDDD

Secondary structure (DSSP, 8-st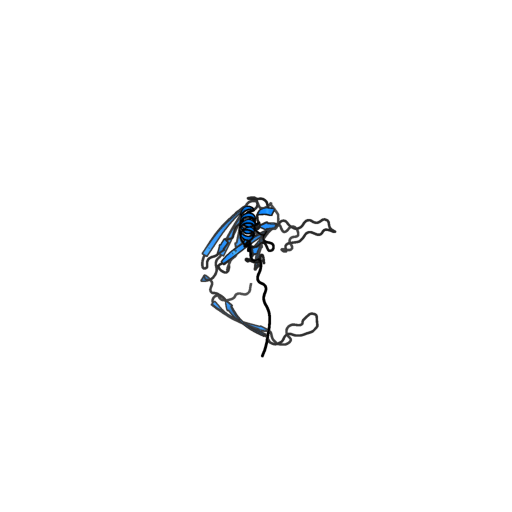ate):
---PPTT-EEEEEE-TTS-B-TTSPBPPPEEEEEEPPPGGG-EEEEEEEESPPTT-EEEEEEE-TTS-EEEEEE-BTTEEEEEEEPSEEEEEEEEEESSSSSSPPPPBTTTTBPPPPEEE-SS-EEEPTTEEEEEEEETTSS-GGG-S-GGG-SSPPP------HHHHHHHHHHTTS------------------